Protein AF-A0ABD2RY91-F1 (afdb_monomer)

Mean predicted aligned error: 13.46 Å

Foldseek 3Di:
DDDDDDDDDDDDDDDDDDDPPPPVPVVVVVVVVVLVVLLVVCVVVLVVQLLVLFQAAAAPLGCQVNLVSLVVLCVVLVWDWDDDDSNRDIGTDQDDPDPPDDDDDAARHWAQAADPDDDDSHHPDGSTGNPVCSSNRSSVVSSVVSSRNVCSQLDKDWDWPDKDFDDDPPDHGPDIDIDTDIWGLAQVSRVVVVVVVVVVQCVVCVVVVHDDDDDPVCVPDNDQGRDDADPVLVVLLQVLCCVPPNNVQDDDDDDDRDGDNCSVVCVPDHDDDDDFDFDDVVVPCHDDPPDPPHDGDCVSVVVVVVSVVSSVVVVVVCVVCVPDD

InterPro domains:
  IPR002933 Peptidase M20 [PF01546] (103-313)
  IPR011650 Peptidase M20, dimerisation domain [PF07687] (120-205)
  IPR017439 Amidohydrolase [PIRSF005962] (35-317)
  IPR017439 Amidohydrolase [PTHR11014] (156-323)

Secondary structure (DSSP, 8-state):
----------------------HHHHHHHHHHHHHHHHHHHTHHHHHHHHHHHHHS--BTT--HHHHHHHHHHHHHTT-EEEEEETTTEEEEE-S--PSS---------BBS------STT--SSTT-B-TT-HHHHHHHHHHHHHHHHHTGGG--EEEEEEEE--SSTTS--S--EEEEEEE-SSHHHHHHHHHHHHHHHHHHHHHTT--------TTTSPPPPP----HHHHHHHHHHHHHHH-GGG--PPPP-----GGGGGGGTS----------BTTTTB-SPTTSTT----TTHHHHHHHHHHHHHHHHHHHHHS----

Solvent-accessible surface area (backbone atoms only — not comparable to full-atom values): 20059 Å² total; per-residue (Å²): 143,82,85,91,86,81,92,88,88,84,90,80,90,85,86,83,84,82,83,76,74,65,69,77,56,58,58,54,51,51,51,50,49,50,52,54,51,53,55,59,73,43,43,68,59,45,52,51,50,23,40,57,37,28,25,57,40,26,43,78,84,57,28,55,66,58,35,50,52,52,50,55,51,31,57,77,68,72,45,55,68,48,75,70,38,88,76,40,39,74,52,73,55,78,79,88,85,57,83,86,79,85,89,85,87,61,56,68,48,26,42,89,37,66,73,82,70,90,56,98,58,41,48,75,38,89,49,22,18,46,84,84,44,20,33,52,40,37,30,52,50,53,48,49,50,51,58,48,57,79,42,48,62,74,54,65,44,78,45,81,76,48,76,50,63,59,91,52,97,89,52,87,54,94,60,71,50,70,48,65,52,80,42,38,66,31,48,66,51,38,54,53,49,54,53,48,52,52,55,50,49,50,52,53,21,54,79,69,74,48,84,73,86,88,82,81,48,58,90,87,50,58,80,68,43,37,70,63,63,33,69,69,58,46,55,49,47,52,52,49,42,29,72,76,63,34,63,91,74,51,78,89,76,78,92,68,87,75,85,52,73,68,18,60,56,45,76,79,42,88,39,71,85,87,84,80,82,45,75,34,79,89,85,54,17,72,48,55,86,94,45,98,73,45,55,80,45,69,84,41,50,64,55,53,54,51,49,58,49,49,50,51,52,51,53,52,49,47,68,77,52,64,77,88,123

Sequence (325 aa):
MFTFSPILVLLLLFCFSLLYSVQGSYFDQEFVKQILSSASKDKDWLVSIRRKIHEYPELRFEEYNTSALIRSELDKLGVYYEYPFAKTGIVAQIGNGSPPVVALRADMDALPMQELVEWEHKSKINGKMHGCGHDAHTTMLLGAAKLLNERKDKLNVLSVTYVRGGSASNVIPSYVEFGGTLRSLTTEGLFQLQKRVKEVIEGQAAVHRCKAYIDMKEEDFPAYPACTNDENLHQHVERVGKLMLGSENVGEIGKVMAGEDFAFYQQVIPGLIFQIGIRNEKLGSTHAPHSPHFFLDEDALPIGAAMHTAIAEMYLNDYQHPTAV

Organism: NCBI:txid62892

Radius of gyration: 28.63 Å; Cα contacts (8 Å, |Δi|>4): 333; chains: 1; bounding box: 95×65×70 Å

Structure (mmCIF, N/CA/C/O backbone):
data_AF-A0ABD2RY91-F1
#
_entry.id   AF-A0ABD2RY91-F1
#
loop_
_atom_site.group_PDB
_atom_site.id
_atom_site.type_symbol
_atom_site.label_atom_id
_atom_site.label_alt_id
_atom_site.label_comp_id
_atom_site.label_asym_id
_atom_site.label_entity_id
_atom_site.label_seq_id
_atom_site.pdbx_PDB_ins_code
_atom_site.Cartn_x
_atom_site.Cartn_y
_atom_site.Cartn_z
_atom_site.occupancy
_atom_site.B_iso_or_equiv
_atom_site.auth_seq_id
_atom_site.auth_comp_id
_atom_site.auth_asym_id
_atom_site.auth_atom_id
_atom_site.pdbx_PDB_model_num
ATOM 1 N N . MET A 1 1 ? 68.968 -25.307 6.377 1.00 32.03 1 MET A N 1
ATOM 2 C CA . MET A 1 1 ? 70.124 -24.385 6.456 1.00 32.03 1 MET A CA 1
ATOM 3 C C . MET A 1 1 ? 69.822 -23.295 5.427 1.00 32.03 1 MET A C 1
ATOM 5 O O . MET A 1 1 ? 69.859 -23.620 4.256 1.00 32.03 1 MET A O 1
ATOM 9 N N . PHE A 1 2 ? 69.240 -22.127 5.711 1.00 27.47 2 PHE A N 1
ATOM 10 C CA . PHE A 1 2 ? 69.434 -21.089 6.738 1.00 27.47 2 PHE A CA 1
ATOM 11 C C . PHE A 1 2 ? 68.076 -20.372 7.004 1.00 27.47 2 PHE A C 1
ATOM 13 O O . PHE A 1 2 ? 67.334 -20.141 6.059 1.00 27.47 2 PHE A O 1
ATOM 20 N N . THR A 1 3 ? 67.572 -20.357 8.247 1.00 28.33 3 THR A N 1
ATOM 21 C CA . THR A 1 3 ? 67.457 -19.227 9.218 1.00 28.33 3 THR A CA 1
ATOM 22 C C . THR A 1 3 ? 66.431 -18.118 8.906 1.00 28.33 3 THR A C 1
ATOM 24 O O . THR A 1 3 ? 66.612 -17.332 7.984 1.00 28.33 3 THR A O 1
ATOM 27 N N . PHE A 1 4 ? 65.413 -18.011 9.773 1.00 29.45 4 PHE A N 1
ATOM 28 C CA . PHE A 1 4 ? 64.622 -16.800 10.062 1.00 29.45 4 PHE A CA 1
ATOM 29 C C . PHE A 1 4 ? 65.451 -15.785 10.874 1.00 29.45 4 PHE A C 1
ATOM 31 O O . PHE A 1 4 ? 66.258 -16.241 11.683 1.00 29.45 4 PHE A O 1
ATOM 38 N N . SER A 1 5 ? 65.211 -14.466 10.722 1.00 30.11 5 SER A N 1
ATOM 39 C CA . SER A 1 5 ? 64.819 -13.481 11.778 1.00 30.11 5 SER A CA 1
ATOM 40 C C . SER A 1 5 ? 64.922 -11.998 11.289 1.00 30.11 5 SER A C 1
ATOM 42 O O . SER A 1 5 ? 65.343 -11.807 10.151 1.00 30.11 5 SER A O 1
ATOM 44 N N . PRO A 1 6 ? 64.485 -10.952 12.044 1.00 48.16 6 PRO A N 1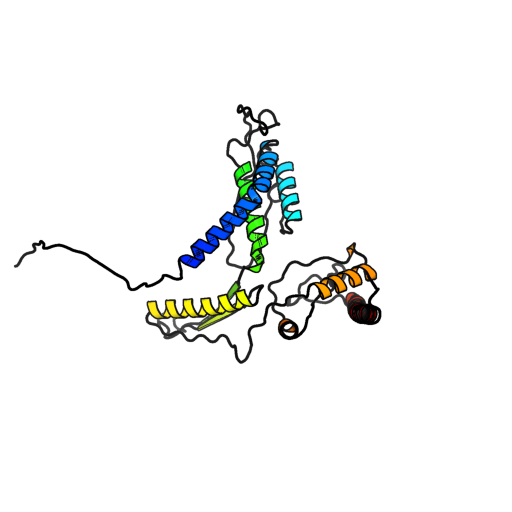
ATOM 45 C CA . PRO A 1 6 ? 63.486 -9.962 11.602 1.00 48.16 6 PRO A CA 1
ATOM 46 C C . PRO A 1 6 ? 63.972 -8.488 11.786 1.00 48.16 6 PRO A C 1
ATOM 48 O O . PRO A 1 6 ? 65.151 -8.281 12.049 1.00 48.16 6 PRO A O 1
ATOM 51 N N . ILE A 1 7 ? 63.050 -7.498 11.750 1.00 31.22 7 ILE A N 1
ATOM 52 C CA . ILE A 1 7 ? 63.170 -6.113 12.310 1.00 31.22 7 ILE A CA 1
ATOM 53 C C . ILE A 1 7 ? 64.022 -5.140 11.448 1.00 31.22 7 ILE A C 1
ATOM 55 O O . ILE A 1 7 ? 65.095 -5.504 10.999 1.00 31.22 7 ILE A O 1
ATOM 59 N N . LEU A 1 8 ? 63.735 -3.855 11.192 1.00 26.53 8 LEU A N 1
ATOM 60 C CA . LEU A 1 8 ? 62.650 -2.879 11.420 1.00 26.53 8 LEU A CA 1
ATOM 61 C C . LEU A 1 8 ? 63.284 -1.511 11.071 1.00 26.53 8 LEU A C 1
ATOM 63 O O . LEU A 1 8 ? 64.256 -1.169 11.727 1.00 26.53 8 LEU A O 1
ATOM 67 N N . VAL A 1 9 ? 62.742 -0.718 10.139 1.00 30.44 9 VAL A N 1
ATOM 68 C CA . VAL A 1 9 ? 62.731 0.773 10.161 1.00 30.44 9 VAL A CA 1
ATOM 69 C C . VAL A 1 9 ? 61.577 1.173 9.213 1.00 30.44 9 VAL A C 1
ATOM 71 O O . VAL A 1 9 ? 61.663 0.854 8.035 1.00 30.44 9 VAL A O 1
ATOM 74 N N . LEU A 1 10 ? 60.374 1.631 9.585 1.00 28.38 10 LEU A N 1
ATOM 75 C CA . LEU A 1 10 ? 59.854 2.599 10.566 1.00 28.38 10 LEU A CA 1
ATOM 76 C C . LEU A 1 10 ? 59.725 4.043 9.999 1.00 28.38 10 LEU A C 1
ATOM 78 O O . LEU A 1 10 ? 60.738 4.705 9.817 1.00 28.38 10 LEU A O 1
ATOM 82 N N . LEU A 1 11 ? 58.456 4.507 9.886 1.00 28.23 11 LEU A N 1
ATOM 83 C CA . LEU A 1 11 ? 57.930 5.903 9.996 1.00 28.23 11 LEU A CA 1
ATOM 84 C C . LEU A 1 11 ? 58.259 6.900 8.845 1.00 28.23 11 LEU A C 1
ATOM 86 O O . LEU A 1 11 ? 59.361 6.888 8.328 1.00 28.23 11 LEU A O 1
ATOM 90 N N . LEU A 1 12 ? 57.414 7.827 8.354 1.00 28.59 12 LEU A N 1
ATOM 91 C CA . LEU A 1 12 ? 56.142 8.480 8.744 1.00 28.59 12 LEU A CA 1
ATOM 92 C C . LEU A 1 12 ? 55.481 9.049 7.458 1.00 28.59 12 LEU A C 1
ATOM 94 O O . LEU A 1 12 ? 56.173 9.610 6.618 1.00 28.59 12 LEU A O 1
ATOM 98 N N . LEU A 1 13 ? 54.188 8.803 7.209 1.00 31.55 13 LEU A N 1
ATOM 99 C CA . LEU A 1 13 ? 53.080 9.778 7.325 1.00 31.55 13 LEU A CA 1
ATOM 100 C C . LEU A 1 13 ? 53.340 11.180 6.722 1.00 31.55 13 LEU A C 1
ATOM 102 O O . LEU A 1 13 ? 54.034 11.980 7.335 1.00 31.55 13 LEU A O 1
ATOM 106 N N . PHE A 1 14 ? 52.669 11.535 5.617 1.00 29.47 14 PHE A N 1
ATOM 107 C CA . PHE A 1 14 ? 51.418 12.320 5.640 1.00 29.47 14 PHE A CA 1
ATOM 108 C C . PHE A 1 14 ? 50.935 12.724 4.230 1.00 29.47 14 PHE A C 1
ATOM 110 O O . PHE A 1 14 ? 51.721 13.052 3.350 1.00 29.47 14 PHE A O 1
ATOM 117 N N . CYS A 1 15 ? 49.607 12.840 4.139 1.00 28.97 15 CYS A N 1
ATOM 118 C CA . CYS A 1 15 ? 48.862 13.867 3.402 1.00 28.97 15 CYS A CA 1
ATOM 119 C C . CYS A 1 15 ? 48.390 13.628 1.950 1.00 28.97 15 CYS A C 1
ATOM 121 O O . CYS A 1 15 ? 49.114 13.792 0.977 1.00 28.97 15 CYS A O 1
ATOM 123 N N . PHE A 1 16 ? 47.060 13.476 1.901 1.00 32.41 16 PHE A N 1
ATOM 124 C CA . PHE A 1 16 ? 46.095 14.097 0.986 1.00 32.41 16 PHE A CA 1
ATOM 125 C C . PHE A 1 16 ? 45.692 13.382 -0.314 1.00 32.41 16 PHE A C 1
ATOM 127 O O . PHE A 1 16 ? 46.267 13.538 -1.383 1.00 32.41 16 PHE A O 1
ATOM 134 N N . SER A 1 17 ? 44.532 12.725 -0.174 1.00 37.84 17 SER A N 1
ATOM 135 C CA . SER A 1 17 ? 43.363 12.832 -1.054 1.00 37.84 17 SER A CA 1
ATOM 136 C C . SER A 1 17 ? 43.500 12.348 -2.497 1.00 37.84 17 SER A C 1
ATOM 138 O O . SER A 1 17 ? 43.754 13.129 -3.406 1.00 37.84 17 SER A O 1
ATOM 140 N N . LEU A 1 18 ? 43.048 11.115 -2.730 1.00 34.28 18 LEU A N 1
ATOM 141 C CA . LEU A 1 18 ? 41.996 10.934 -3.724 1.00 34.28 18 LEU A CA 1
ATOM 142 C C . LEU A 1 18 ? 40.807 10.227 -3.081 1.00 34.28 18 LEU A C 1
ATOM 144 O O . LEU A 1 18 ? 40.849 9.057 -2.708 1.00 34.28 18 LEU A O 1
ATOM 148 N N . LEU A 1 19 ? 39.764 11.032 -2.917 1.00 38.06 19 LEU A N 1
ATOM 149 C CA . LEU A 1 19 ? 38.403 10.668 -2.586 1.00 38.06 19 LEU A CA 1
ATOM 150 C C . LEU A 1 19 ? 37.917 9.554 -3.520 1.00 38.06 19 LEU A C 1
ATOM 152 O O . LEU A 1 19 ? 37.440 9.828 -4.616 1.00 38.06 19 LEU A O 1
ATOM 156 N N . TYR A 1 20 ? 37.956 8.306 -3.067 1.00 33.94 20 TYR A N 1
ATOM 157 C CA . TYR A 1 20 ? 36.888 7.390 -3.441 1.00 33.94 20 TYR A CA 1
ATOM 158 C C . TYR A 1 20 ? 35.747 7.658 -2.471 1.00 33.94 20 TYR A C 1
ATOM 160 O O . TYR A 1 20 ? 35.684 7.105 -1.373 1.00 33.94 20 TYR A O 1
ATOM 168 N N . SER A 1 21 ? 34.870 8.590 -2.855 1.00 36.59 21 SER A N 1
ATOM 169 C CA . SER A 1 21 ? 33.562 8.694 -2.231 1.00 36.59 21 SER A CA 1
ATOM 170 C C . SER A 1 21 ? 32.872 7.350 -2.426 1.00 36.59 21 SER A C 1
ATOM 172 O O . SER A 1 21 ? 32.420 7.017 -3.522 1.00 36.59 21 SER A O 1
ATOM 174 N N . VAL A 1 22 ? 32.808 6.576 -1.350 1.00 42.41 22 VAL A N 1
ATOM 175 C CA . VAL A 1 22 ? 31.808 5.534 -1.159 1.00 42.41 22 VAL A CA 1
ATOM 176 C C . VAL A 1 22 ? 30.452 6.237 -1.250 1.00 42.41 22 VAL A C 1
ATOM 178 O O . VAL A 1 22 ? 29.922 6.726 -0.259 1.00 42.41 22 VAL A O 1
ATOM 181 N N . GLN A 1 23 ? 29.887 6.346 -2.453 1.00 43.75 23 GLN A N 1
ATOM 182 C CA . GLN A 1 23 ? 28.532 6.883 -2.637 1.00 43.75 23 GLN A CA 1
ATOM 183 C C . GLN A 1 23 ? 27.466 5.975 -1.987 1.00 43.75 23 GLN A C 1
ATOM 185 O O . GLN A 1 23 ? 26.329 6.398 -1.816 1.00 43.75 23 GLN A O 1
ATOM 190 N N . GLY A 1 24 ? 27.848 4.774 -1.532 1.00 41.25 24 GLY A N 1
ATOM 191 C CA . GLY A 1 24 ? 26.995 3.863 -0.767 1.00 41.25 24 GLY A CA 1
ATOM 192 C C . GLY A 1 24 ? 26.739 4.245 0.698 1.00 41.25 24 GLY A C 1
ATOM 193 O O . GLY A 1 24 ? 25.842 3.669 1.287 1.00 41.25 24 GLY A O 1
ATOM 194 N N . SER A 1 25 ? 27.463 5.198 1.309 1.00 50.41 25 SER A N 1
ATOM 195 C CA . SER A 1 25 ? 27.269 5.527 2.740 1.00 50.41 25 SER A CA 1
ATOM 1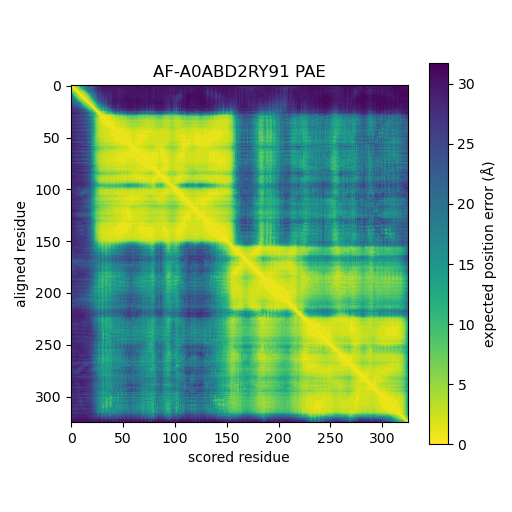96 C C . SER A 1 25 ? 26.430 6.781 2.994 1.00 50.41 25 SER A C 1
ATOM 198 O O . SER A 1 25 ? 25.866 6.945 4.074 1.00 50.41 25 SER A O 1
ATOM 200 N N . TYR A 1 26 ? 26.359 7.695 2.025 1.00 45.69 26 TYR A N 1
ATOM 201 C CA . TYR A 1 26 ? 25.634 8.960 2.187 1.00 45.69 26 TYR A CA 1
ATOM 202 C C . TYR A 1 26 ? 24.119 8.765 2.048 1.00 45.69 26 TYR A C 1
ATOM 204 O O . TYR A 1 26 ? 23.344 9.360 2.795 1.00 45.69 26 TYR A O 1
ATOM 212 N N . PHE A 1 27 ? 23.714 7.879 1.132 1.00 49.66 27 PHE A N 1
ATOM 213 C CA . PHE A 1 27 ? 22.316 7.519 0.912 1.00 49.66 27 PHE A CA 1
ATOM 214 C C . PHE A 1 27 ? 21.712 6.824 2.140 1.00 49.66 27 PHE A C 1
ATOM 216 O O . PHE A 1 27 ? 20.640 7.216 2.595 1.00 49.66 27 PHE A O 1
ATOM 223 N N . ASP A 1 28 ? 22.447 5.887 2.748 1.00 62.81 28 ASP A N 1
ATOM 224 C CA . ASP A 1 28 ? 22.007 5.185 3.959 1.00 62.81 28 ASP A CA 1
ATOM 225 C C . ASP A 1 28 ? 21.887 6.128 5.163 1.00 62.81 28 ASP A C 1
ATOM 227 O O . ASP A 1 28 ? 20.919 6.050 5.918 1.00 62.81 28 ASP A O 1
ATOM 231 N N . GLN A 1 29 ? 22.817 7.075 5.336 1.00 72.56 29 GLN A N 1
ATOM 232 C CA . GLN A 1 29 ? 22.724 8.037 6.438 1.00 72.56 29 GLN A CA 1
ATOM 233 C C . GLN A 1 29 ? 21.554 9.007 6.285 1.00 72.56 29 GLN A C 1
ATOM 235 O O . GLN A 1 29 ? 20.874 9.294 7.271 1.00 72.56 29 GLN A O 1
ATOM 240 N N . GLU A 1 30 ? 21.308 9.519 5.081 1.00 77.44 30 GLU A N 1
ATOM 241 C CA . GLU A 1 30 ? 20.185 10.424 4.840 1.00 77.44 30 GLU A CA 1
ATOM 242 C C . GLU A 1 30 ? 18.846 9.691 4.973 1.00 77.44 30 GLU A C 1
ATOM 244 O O . GLU A 1 30 ? 17.922 10.184 5.618 1.00 77.44 30 GLU A O 1
ATOM 249 N N . PHE A 1 31 ? 18.765 8.459 4.468 1.00 76.00 31 PHE A N 1
ATOM 250 C CA . PHE A 1 31 ? 17.605 7.592 4.646 1.00 76.00 31 PHE A CA 1
ATOM 251 C C . PHE A 1 31 ? 17.295 7.331 6.128 1.00 76.00 31 PHE A C 1
ATOM 253 O O . PHE A 1 31 ? 16.158 7.524 6.571 1.00 76.00 31 PHE A O 1
ATOM 260 N N . VAL A 1 32 ? 18.306 6.964 6.922 1.00 81.25 32 VAL A N 1
ATOM 261 C CA . VAL A 1 32 ? 18.159 6.748 8.370 1.00 81.25 32 VAL A CA 1
ATOM 262 C C . VAL A 1 32 ? 17.738 8.038 9.078 1.00 81.25 32 VAL A C 1
ATOM 264 O O . VAL A 1 32 ? 16.819 8.012 9.898 1.00 81.25 32 VAL A O 1
ATOM 267 N N . LYS A 1 33 ? 18.334 9.188 8.732 1.00 86.12 33 LYS A N 1
ATOM 268 C CA . LYS A 1 33 ? 17.925 10.497 9.273 1.00 86.12 33 LYS A CA 1
ATOM 269 C C . LYS A 1 33 ? 16.471 10.818 8.951 1.00 86.12 33 LYS A C 1
ATOM 271 O O . LYS A 1 33 ? 15.753 11.295 9.827 1.00 86.12 33 LYS A O 1
ATOM 276 N N . GLN A 1 34 ? 16.011 10.525 7.737 1.00 85.31 34 GLN A N 1
ATOM 277 C CA . GLN A 1 34 ? 14.614 10.723 7.359 1.00 85.31 34 GLN A CA 1
ATOM 278 C C . GLN A 1 34 ? 13.668 9.833 8.167 1.00 85.31 34 GLN A C 1
ATOM 280 O O . GLN A 1 34 ? 12.596 10.298 8.547 1.00 85.31 34 GLN A O 1
ATOM 285 N N . ILE A 1 35 ? 14.029 8.573 8.434 1.00 87.69 35 ILE A N 1
ATOM 286 C CA . ILE A 1 35 ? 13.222 7.685 9.289 1.00 87.69 35 ILE A CA 1
ATOM 287 C C . ILE A 1 35 ? 13.154 8.241 10.713 1.00 87.69 35 ILE A C 1
ATOM 289 O O . ILE A 1 35 ? 12.061 8.384 11.257 1.00 87.69 35 ILE A O 1
ATOM 293 N N . LEU A 1 36 ? 14.298 8.616 11.292 1.00 89.06 36 LEU A N 1
ATOM 294 C CA . LEU A 1 36 ? 14.365 9.187 12.640 1.00 89.06 36 LEU A CA 1
ATOM 295 C C . LEU A 1 36 ? 13.584 10.501 12.751 1.00 89.06 36 LEU A C 1
ATOM 297 O O . LEU A 1 36 ? 12.900 10.733 13.748 1.00 89.06 36 LEU A O 1
ATOM 301 N N . SER A 1 37 ? 13.652 11.348 11.722 1.00 91.31 37 SER A N 1
ATOM 302 C CA . SER A 1 37 ? 12.893 12.596 11.654 1.00 91.31 37 SER A CA 1
ATOM 303 C C . SER A 1 37 ? 11.388 12.333 11.603 1.00 91.31 37 SER A C 1
ATOM 305 O O . SER A 1 37 ? 10.656 12.926 12.393 1.00 91.31 37 SER A O 1
ATOM 307 N N . SER A 1 38 ? 10.919 11.415 10.747 1.00 89.31 38 SER A N 1
ATOM 308 C CA . SER A 1 38 ? 9.502 11.022 10.711 1.00 89.31 38 SER A CA 1
ATOM 309 C C . SER A 1 38 ? 9.037 10.450 12.052 1.00 89.31 38 SER A C 1
ATOM 311 O O . SER A 1 38 ? 8.040 10.914 12.592 1.00 89.31 38 SER A O 1
ATOM 313 N N . ALA A 1 39 ? 9.802 9.529 12.648 1.00 90.25 39 ALA A N 1
ATOM 314 C CA . ALA A 1 39 ? 9.474 8.952 13.952 1.00 90.25 39 ALA A CA 1
ATOM 315 C C . ALA A 1 39 ? 9.401 10.018 15.059 1.00 90.25 39 ALA A C 1
ATOM 317 O O . ALA A 1 39 ? 8.546 9.956 15.939 1.00 90.25 39 ALA A O 1
ATOM 318 N N . SER A 1 40 ? 10.273 11.029 14.998 1.00 93.31 40 SER A N 1
ATOM 319 C CA . SER A 1 40 ? 10.283 12.138 15.957 1.00 93.31 40 SER A CA 1
ATOM 320 C C . SER A 1 40 ? 9.051 13.037 15.833 1.00 93.31 40 SER A C 1
ATOM 322 O O . SER A 1 40 ? 8.577 13.538 16.849 1.00 93.31 40 SER A O 1
ATOM 324 N N . LYS A 1 41 ? 8.509 13.225 14.620 1.00 95.12 41 LYS A N 1
ATOM 325 C CA . LYS A 1 41 ? 7.254 13.970 14.402 1.00 95.12 41 LYS A CA 1
ATOM 326 C C . LYS A 1 41 ? 6.050 13.259 15.021 1.00 95.12 41 LYS A C 1
ATOM 328 O O . LYS A 1 41 ? 5.141 13.919 15.508 1.00 95.12 41 LYS A O 1
ATOM 333 N N . ASP A 1 42 ? 6.086 11.931 15.067 1.00 94.56 42 ASP A N 1
ATOM 334 C CA . ASP A 1 42 ? 5.025 11.097 15.637 1.00 94.56 42 ASP A CA 1
ATOM 335 C C . ASP A 1 42 ? 5.145 10.870 17.149 1.00 94.56 42 ASP A C 1
ATOM 337 O O . ASP A 1 42 ? 4.332 10.149 17.731 1.00 94.56 42 ASP A O 1
ATOM 341 N N . LYS A 1 43 ? 6.136 11.485 17.808 1.00 96.81 43 LYS A N 1
ATOM 342 C CA . LYS A 1 43 ? 6.441 11.261 19.227 1.00 96.81 43 LYS A CA 1
ATOM 343 C C . LYS A 1 43 ? 5.213 11.384 20.126 1.00 96.81 43 LYS A C 1
ATOM 345 O O . LYS A 1 43 ? 4.992 10.506 20.955 1.00 96.81 43 LYS A O 1
ATOM 350 N N . ASP A 1 44 ? 4.426 12.444 19.976 1.00 97.62 44 ASP A N 1
ATOM 351 C CA . ASP A 1 44 ? 3.287 12.693 20.864 1.00 97.62 44 ASP A CA 1
ATOM 352 C C . ASP A 1 44 ? 2.184 11.648 20.672 1.00 97.62 44 ASP A C 1
ATOM 354 O O . ASP A 1 44 ? 1.622 11.150 21.650 1.00 97.62 44 ASP A O 1
ATOM 358 N N . TRP A 1 45 ? 1.938 11.231 19.427 1.00 98.06 45 TRP A N 1
ATOM 359 C CA . TRP A 1 45 ? 1.010 10.144 19.126 1.00 98.06 45 TRP A CA 1
ATOM 360 C C . TRP A 1 45 ? 1.505 8.815 19.712 1.00 98.06 45 TRP A C 1
ATOM 362 O O . TRP A 1 45 ? 0.755 8.177 20.452 1.00 98.06 45 TRP A O 1
ATOM 372 N N . LEU A 1 46 ? 2.775 8.446 19.503 1.00 97.75 46 LEU A N 1
ATOM 373 C CA . LEU A 1 46 ? 3.378 7.235 20.081 1.00 97.75 46 LEU A CA 1
ATOM 374 C C . LEU A 1 46 ? 3.269 7.230 21.610 1.00 97.75 46 LEU A C 1
ATOM 376 O O . LEU A 1 46 ? 2.798 6.267 22.211 1.00 97.75 46 LEU A O 1
ATOM 380 N N . VAL A 1 47 ? 3.649 8.334 22.256 1.00 98.06 47 VAL A N 1
ATOM 381 C CA . VAL A 1 47 ? 3.555 8.482 23.713 1.00 98.06 47 VAL A CA 1
ATOM 382 C C . VAL A 1 47 ? 2.105 8.344 24.182 1.00 98.06 47 VAL A C 1
ATOM 384 O O . VAL A 1 47 ? 1.865 7.695 25.201 1.00 98.06 47 VAL A O 1
ATOM 387 N N . SER A 1 48 ? 1.140 8.894 23.440 1.00 98.31 48 SER A N 1
ATOM 388 C CA . SER A 1 48 ? -0.282 8.771 23.770 1.00 98.31 48 SER A CA 1
ATOM 389 C C . SER A 1 48 ? -0.783 7.324 23.698 1.00 98.31 48 SER A C 1
ATOM 391 O O . SER A 1 48 ? -1.491 6.888 24.605 1.00 98.31 48 SER A O 1
ATOM 393 N N . ILE A 1 49 ? -0.382 6.554 22.678 1.00 98.31 49 ILE A N 1
ATOM 394 C CA . ILE A 1 49 ? -0.745 5.137 22.545 1.00 98.31 49 ILE A CA 1
ATOM 395 C C . ILE A 1 49 ? -0.130 4.333 23.686 1.00 98.31 49 ILE A C 1
ATOM 397 O O . ILE A 1 49 ? -0.853 3.633 24.393 1.00 98.31 49 ILE A O 1
ATOM 401 N N . ARG A 1 50 ? 1.173 4.509 23.939 1.00 98.44 50 ARG A N 1
ATOM 402 C CA . ARG A 1 50 ? 1.866 3.807 25.025 1.00 98.44 50 ARG A CA 1
ATOM 403 C C . ARG A 1 50 ? 1.203 4.060 26.371 1.00 98.44 50 ARG A C 1
ATOM 405 O O . ARG A 1 50 ? 0.998 3.121 27.126 1.00 98.44 50 ARG A O 1
ATOM 412 N N . ARG A 1 51 ? 0.835 5.311 26.664 1.00 98.38 51 ARG A N 1
ATOM 413 C CA . ARG A 1 51 ? 0.141 5.678 27.909 1.00 98.38 51 ARG A CA 1
ATOM 414 C C . ARG A 1 51 ? -1.239 5.030 28.012 1.00 98.38 51 ARG A C 1
ATOM 416 O O . ARG A 1 51 ? -1.542 4.480 29.060 1.00 98.38 51 ARG A O 1
ATOM 423 N N . LYS A 1 52 ? -2.038 5.017 26.938 1.00 98.50 52 LYS A N 1
ATOM 424 C CA . LYS A 1 52 ? -3.348 4.335 26.930 1.00 98.50 52 LYS A CA 1
ATOM 425 C C . LYS A 1 52 ? -3.224 2.844 27.250 1.00 98.50 52 LYS A C 1
ATOM 427 O O . LYS A 1 52 ? -4.011 2.337 28.039 1.00 98.50 52 LYS A O 1
ATOM 432 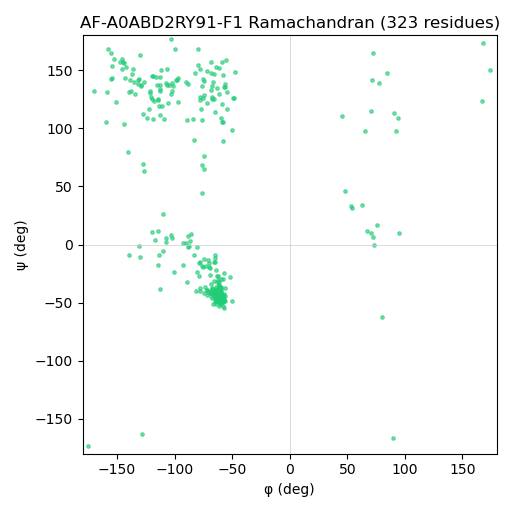N N . ILE A 1 53 ? -2.233 2.167 26.666 1.00 98.25 53 ILE A N 1
ATOM 433 C CA . ILE A 1 53 ? -1.974 0.744 26.934 1.00 98.25 53 ILE A CA 1
ATOM 434 C C . ILE A 1 53 ? -1.473 0.560 28.378 1.00 98.25 53 ILE A C 1
ATOM 436 O O . ILE A 1 53 ? -1.958 -0.303 29.102 1.00 98.25 53 ILE A O 1
ATOM 440 N N . HIS A 1 54 ? -0.555 1.418 28.835 1.00 98.25 54 HIS A N 1
ATOM 441 C CA . HIS A 1 54 ? 0.014 1.347 30.184 1.00 98.25 54 HIS A CA 1
ATOM 442 C C . HIS A 1 54 ? -1.018 1.547 31.300 1.00 98.25 54 HIS A C 1
ATOM 444 O O . HIS A 1 54 ? -0.952 0.870 32.322 1.00 98.25 54 HIS A O 1
ATOM 450 N N . GLU A 1 55 ? -1.968 2.465 31.110 1.00 98.38 55 GLU A N 1
ATOM 451 C CA . GLU A 1 55 ? -3.011 2.769 32.092 1.00 98.38 55 GLU A CA 1
ATOM 452 C C . GLU A 1 55 ? -4.027 1.628 32.257 1.00 98.38 55 GLU A C 1
ATOM 454 O O . GLU A 1 55 ? -4.619 1.496 33.329 1.00 98.38 55 GLU A O 1
ATOM 459 N N . TYR A 1 56 ? -4.228 0.796 31.229 1.00 98.44 56 TYR A N 1
ATOM 460 C CA . TYR A 1 56 ? -5.221 -0.286 31.219 1.00 98.44 56 TYR A CA 1
ATOM 461 C C . TYR A 1 56 ? -4.589 -1.640 30.851 1.00 98.44 56 TYR A C 1
ATOM 463 O O . TYR A 1 56 ? -4.956 -2.235 29.839 1.00 98.44 56 TYR A O 1
ATOM 471 N N . PRO A 1 57 ? -3.650 -2.150 31.672 1.00 98.00 57 PRO A N 1
ATOM 472 C CA . PRO A 1 57 ? -2.937 -3.384 31.378 1.00 98.00 57 PRO A CA 1
ATOM 473 C C . PRO A 1 57 ? -3.865 -4.606 31.422 1.00 98.00 57 PRO A C 1
ATOM 475 O O . PRO A 1 57 ? -4.640 -4.797 32.366 1.00 98.00 57 PRO A O 1
ATOM 478 N N . GLU A 1 58 ? -3.723 -5.489 30.436 1.00 98.25 58 GLU A N 1
ATOM 479 C CA . GLU A 1 58 ? -4.496 -6.727 30.299 1.00 98.25 58 GLU A CA 1
ATOM 480 C C . GLU A 1 58 ? -3.580 -7.951 30.353 1.00 98.25 58 GLU A C 1
ATOM 482 O O . GLU A 1 58 ? -2.443 -7.904 29.900 1.00 98.25 58 GLU A O 1
ATOM 487 N N . LEU A 1 59 ? -4.046 -9.053 30.943 1.00 95.69 59 LEU A N 1
ATOM 488 C CA . LEU A 1 59 ? -3.223 -10.256 31.080 1.00 95.69 59 LEU A CA 1
ATOM 489 C C . LEU A 1 59 ? -3.201 -11.054 29.778 1.00 95.69 59 LEU A C 1
ATOM 491 O O . LEU A 1 59 ? -4.016 -10.846 28.881 1.00 95.69 59 LEU A O 1
ATOM 495 N N . ARG A 1 60 ? -2.287 -12.021 29.723 1.00 93.38 60 ARG A N 1
ATOM 496 C CA . ARG A 1 60 ? -2.149 -12.948 28.604 1.00 93.38 60 ARG A CA 1
ATOM 497 C C . ARG A 1 60 ? -3.494 -13.558 28.187 1.00 93.38 60 ARG A C 1
ATOM 499 O O . ARG A 1 60 ? -4.145 -14.214 28.999 1.00 93.38 60 ARG A O 1
ATOM 506 N N . PHE A 1 61 ? -3.832 -13.436 26.902 1.00 90.75 61 PHE A N 1
ATOM 507 C CA . PHE A 1 61 ? -5.089 -13.879 26.274 1.00 90.75 61 PHE A CA 1
ATOM 508 C C . PHE A 1 61 ? -6.361 -13.122 26.704 1.00 90.75 61 PHE A C 1
ATOM 510 O O . PHE A 1 61 ? -7.469 -13.572 26.392 1.00 90.75 61 PHE A O 1
ATOM 517 N N . GLU A 1 62 ? -6.223 -11.996 27.403 1.00 95.94 62 GLU A N 1
ATOM 518 C CA . GLU A 1 62 ? -7.316 -11.111 27.823 1.00 95.94 62 GLU A CA 1
ATOM 519 C C . GLU A 1 62 ? -7.174 -9.691 27.250 1.00 95.94 62 GLU A C 1
ATOM 521 O O . GLU A 1 62 ? -7.896 -8.791 27.666 1.00 95.94 62 GLU A O 1
ATOM 526 N N . GLU A 1 63 ? -6.256 -9.475 26.304 1.00 97.25 63 GLU A N 1
ATOM 527 C CA . GLU A 1 63 ? -5.856 -8.174 25.746 1.00 97.25 63 GLU A CA 1
ATOM 528 C C . GLU A 1 63 ? -6.881 -7.593 24.754 1.00 97.25 63 GLU A C 1
ATOM 530 O O . GLU A 1 63 ? -6.538 -7.147 23.657 1.00 97.25 63 GLU A O 1
ATOM 535 N N . TYR A 1 64 ? -8.171 -7.648 25.092 1.00 97.94 64 TYR A N 1
ATOM 536 C CA . TYR A 1 64 ? -9.259 -7.243 24.205 1.00 97.94 64 TYR A CA 1
ATOM 537 C C . TYR A 1 64 ? -9.257 -5.738 23.933 1.00 97.94 64 TYR A C 1
ATOM 539 O O . TYR A 1 64 ? -9.457 -5.334 22.786 1.00 97.94 64 TYR A O 1
ATOM 547 N N . ASN A 1 65 ? -9.014 -4.910 24.952 1.00 98.06 65 ASN A N 1
ATOM 548 C CA . ASN A 1 65 ? -8.994 -3.455 24.805 1.00 98.06 65 ASN A CA 1
ATOM 549 C C . ASN A 1 65 ? -7.726 -2.991 24.092 1.00 98.06 65 ASN A C 1
ATOM 551 O O . ASN A 1 65 ? -7.797 -2.146 23.200 1.00 98.06 65 ASN A O 1
ATOM 555 N N . THR A 1 66 ? -6.580 -3.579 24.433 1.00 97.94 66 THR A N 1
ATOM 556 C CA . THR A 1 66 ? -5.302 -3.315 23.770 1.00 97.94 66 THR A CA 1
ATOM 557 C C . THR A 1 66 ? -5.400 -3.695 22.296 1.00 97.94 66 THR A C 1
ATOM 559 O O . THR A 1 66 ? -5.143 -2.865 21.429 1.00 97.94 66 THR A O 1
ATOM 562 N N . SER A 1 67 ? -5.895 -4.897 21.989 1.00 98.06 67 SER A N 1
ATOM 563 C CA . SER A 1 67 ? -6.153 -5.340 20.616 1.00 98.06 67 SER A CA 1
ATOM 564 C C . SER A 1 67 ? -7.123 -4.410 19.874 1.00 98.06 67 SER A C 1
ATOM 566 O O . SER A 1 67 ? -6.858 -4.003 18.743 1.00 98.06 67 SER A O 1
ATOM 568 N N . ALA A 1 68 ? -8.232 -4.006 20.501 1.00 98.50 68 ALA A N 1
ATOM 569 C CA . ALA A 1 68 ? -9.187 -3.074 19.900 1.00 98.50 68 ALA A CA 1
ATOM 570 C C . ALA A 1 68 ? -8.569 -1.696 19.602 1.00 98.50 68 ALA A C 1
ATOM 572 O O . ALA A 1 68 ? -8.824 -1.138 18.535 1.00 98.50 68 ALA A O 1
ATOM 573 N N . LEU A 1 69 ? -7.726 -1.173 20.500 1.00 98.56 69 LEU A N 1
ATOM 574 C CA . LEU A 1 69 ? -6.988 0.070 20.280 1.00 98.56 69 LEU A CA 1
ATOM 575 C C . LEU A 1 69 ? -6.065 -0.048 19.062 1.00 98.56 69 LEU A C 1
ATOM 577 O O . LEU A 1 69 ? -6.114 0.812 18.188 1.00 98.56 69 LEU A O 1
ATOM 581 N N . ILE A 1 70 ? -5.266 -1.117 18.971 1.00 98.31 70 ILE A N 1
ATOM 582 C CA . ILE A 1 70 ? -4.348 -1.323 17.840 1.00 98.31 70 ILE A CA 1
ATOM 583 C C . ILE A 1 70 ? -5.111 -1.444 16.521 1.00 98.31 70 ILE A C 1
ATOM 585 O O . ILE A 1 70 ? -4.733 -0.793 15.551 1.00 98.31 70 ILE A O 1
ATOM 589 N N . ARG A 1 71 ? -6.213 -2.200 16.484 1.00 98.38 71 ARG A N 1
ATOM 590 C CA . ARG A 1 71 ? -7.065 -2.303 15.288 1.00 98.38 71 ARG A CA 1
ATOM 591 C C . ARG A 1 71 ? -7.634 -0.952 14.866 1.00 98.38 71 ARG A C 1
ATOM 593 O O . ARG A 1 71 ? -7.494 -0.587 13.708 1.00 98.38 71 ARG A O 1
ATOM 600 N N . SER A 1 72 ? -8.162 -0.172 15.811 1.00 98.31 72 SER A N 1
ATOM 601 C CA . SER A 1 72 ? -8.683 1.169 15.519 1.00 98.31 72 SER A CA 1
ATOM 602 C C . SER A 1 72 ? -7.614 2.105 14.947 1.00 98.31 72 SER A C 1
ATOM 604 O O . SER A 1 72 ? -7.910 2.907 14.064 1.00 98.31 72 SER A O 1
ATOM 606 N N . GLU A 1 73 ? -6.371 2.024 15.425 1.00 98.31 73 GLU A N 1
ATOM 607 C CA . GLU A 1 73 ? -5.277 2.810 14.853 1.00 98.31 73 GLU A CA 1
ATOM 608 C C . GLU A 1 73 ? -4.863 2.289 13.467 1.00 98.31 73 GLU A C 1
ATOM 610 O O . GLU A 1 73 ? -4.633 3.096 12.573 1.00 98.31 73 GLU A O 1
ATOM 615 N N . LEU A 1 74 ? -4.828 0.970 13.243 1.00 97.69 74 LEU A N 1
ATOM 616 C CA . LEU A 1 74 ? -4.563 0.394 11.917 1.00 97.69 74 LEU A CA 1
ATOM 617 C C . LEU A 1 74 ? -5.644 0.774 10.892 1.00 97.69 74 LEU A C 1
ATOM 619 O O . LEU A 1 74 ? -5.294 1.115 9.762 1.00 97.69 74 LEU A O 1
ATOM 623 N N . ASP A 1 75 ? -6.919 0.802 11.296 1.00 96.88 75 ASP A N 1
ATOM 624 C CA . ASP A 1 75 ? -8.037 1.262 10.462 1.00 96.88 75 ASP A CA 1
ATOM 625 C C . ASP A 1 75 ? -7.826 2.723 10.029 1.00 96.88 75 ASP A C 1
ATOM 627 O O . ASP A 1 75 ? -7.906 3.042 8.845 1.00 96.88 75 ASP A O 1
ATOM 631 N N . LYS A 1 76 ? -7.467 3.614 10.970 1.00 95.94 76 LYS A N 1
ATOM 632 C CA . LYS A 1 76 ? -7.158 5.030 10.673 1.00 95.94 76 LYS A CA 1
ATOM 633 C C . LYS A 1 76 ? -5.962 5.193 9.738 1.00 95.94 76 LYS A C 1
ATOM 635 O O . LYS A 1 76 ? -5.891 6.172 9.003 1.00 95.94 76 LYS A O 1
ATOM 640 N N . LEU A 1 77 ? -5.008 4.265 9.793 1.00 93.81 77 LEU A N 1
ATOM 641 C CA . LEU A 1 77 ? -3.835 4.248 8.922 1.00 93.81 77 LEU A CA 1
ATOM 642 C C . LEU A 1 77 ? -4.124 3.608 7.554 1.00 93.81 77 LEU A C 1
ATOM 644 O O . LEU A 1 77 ? -3.261 3.657 6.676 1.00 93.81 77 LEU A O 1
ATOM 648 N N . GLY A 1 78 ? -5.289 2.986 7.355 1.00 92.81 78 GLY A N 1
ATOM 649 C CA . GLY A 1 78 ? -5.593 2.223 6.145 1.00 92.81 78 GLY A CA 1
ATOM 650 C C . GLY A 1 78 ? -4.671 1.013 5.960 1.00 92.81 78 GLY A C 1
ATOM 651 O O . GLY A 1 78 ? -4.286 0.692 4.834 1.00 92.81 78 GLY A O 1
ATOM 652 N N . VAL A 1 79 ? -4.249 0.378 7.060 1.00 92.38 79 VAL A N 1
ATOM 653 C CA . VAL A 1 79 ? -3.410 -0.828 7.043 1.00 92.38 79 VAL A CA 1
ATOM 654 C C . VAL A 1 79 ? -4.297 -2.055 7.202 1.00 92.38 79 VAL A C 1
ATOM 656 O O . VAL A 1 79 ? -5.000 -2.190 8.199 1.00 92.38 79 VAL A O 1
ATOM 659 N N . TYR A 1 80 ? -4.231 -2.971 6.237 1.00 91.44 80 TYR A N 1
ATOM 660 C CA . TYR A 1 80 ? -4.941 -4.246 6.309 1.00 91.44 80 TYR A CA 1
ATOM 661 C C . TYR A 1 80 ? -4.380 -5.135 7.430 1.00 91.44 80 TYR A C 1
ATOM 663 O O . TYR A 1 80 ? -3.161 -5.230 7.616 1.00 91.44 80 TYR A O 1
ATOM 671 N N . TYR A 1 81 ? -5.267 -5.827 8.145 1.00 95.38 81 TYR A N 1
ATOM 672 C CA . TYR A 1 81 ? -4.901 -6.803 9.165 1.00 95.38 81 TYR A CA 1
ATOM 673 C C . TYR A 1 81 ? -5.906 -7.952 9.267 1.00 95.38 81 TYR A C 1
ATOM 675 O O . TYR A 1 81 ? -7.087 -7.811 8.955 1.00 95.38 81 TYR A O 1
ATOM 683 N N . GLU A 1 82 ? -5.432 -9.079 9.789 1.00 94.88 82 GLU A N 1
ATOM 684 C CA . GLU A 1 82 ? -6.244 -10.226 10.181 1.00 94.88 82 GLU A CA 1
ATOM 685 C C . GLU A 1 82 ? -6.445 -10.259 11.703 1.00 94.88 82 GLU A C 1
ATOM 687 O O . GLU A 1 82 ? -5.512 -10.045 12.486 1.00 94.88 82 GLU A O 1
ATOM 692 N N . TYR A 1 83 ? -7.680 -10.542 12.119 1.00 94.88 83 TYR A N 1
ATOM 693 C CA . TYR A 1 83 ? -8.103 -10.716 13.509 1.00 94.88 83 TYR A CA 1
ATOM 694 C C . TYR A 1 83 ? -9.370 -11.598 13.555 1.00 94.88 83 TYR A C 1
ATOM 696 O O . TYR A 1 83 ? -10.246 -11.417 12.707 1.00 94.88 83 TYR A O 1
ATOM 704 N N . PRO A 1 84 ? -9.535 -12.493 14.551 1.00 92.62 84 PRO A N 1
ATOM 705 C CA . PRO A 1 84 ? -8.626 -12.747 15.669 1.00 92.62 84 PRO A CA 1
ATOM 706 C C . PRO A 1 84 ? -7.546 -13.791 15.360 1.00 92.62 84 PRO A C 1
ATOM 708 O O . PRO A 1 84 ? -7.836 -14.865 14.841 1.00 92.62 84 PRO A O 1
ATOM 711 N N . PHE A 1 85 ? -6.312 -13.534 15.803 1.00 87.00 85 PHE A N 1
ATOM 712 C CA . PHE A 1 85 ? -5.243 -14.536 15.865 1.00 87.00 85 PHE A CA 1
ATOM 713 C C . PHE A 1 85 ? -5.000 -14.959 17.313 1.00 87.00 85 PHE A C 1
ATOM 715 O O . PHE A 1 85 ? -4.703 -14.131 18.163 1.00 87.00 85 PHE A O 1
ATOM 722 N N . ALA A 1 86 ? -5.128 -16.253 17.623 1.00 87.31 86 ALA A N 1
ATOM 723 C CA . ALA A 1 86 ? -4.964 -16.761 18.992 1.00 87.31 86 ALA A CA 1
ATOM 724 C C . ALA A 1 86 ? -5.760 -15.949 20.051 1.00 87.31 86 ALA A C 1
ATOM 726 O O . ALA A 1 86 ? -5.242 -15.631 21.120 1.00 87.31 86 ALA A O 1
ATOM 727 N N . LYS A 1 87 ? -7.037 -15.654 19.747 1.00 93.44 87 LYS A N 1
ATOM 728 C CA . LYS A 1 87 ? -8.009 -14.832 20.508 1.00 93.44 87 LYS A CA 1
ATOM 729 C C . LYS A 1 87 ? -7.853 -13.318 20.349 1.00 93.44 87 LYS A C 1
ATOM 731 O O . LYS A 1 87 ? -8.782 -12.676 19.874 1.00 93.44 87 LYS A O 1
ATOM 736 N N . THR A 1 88 ? -6.722 -12.751 20.750 1.00 95.62 88 THR A N 1
ATOM 737 C CA . THR A 1 88 ? -6.536 -11.287 20.842 1.00 95.62 88 THR A CA 1
ATOM 738 C C . THR A 1 88 ? -5.500 -10.749 19.859 1.00 95.62 88 THR A C 1
ATOM 740 O O . THR A 1 88 ? -5.499 -9.555 19.570 1.00 95.62 88 THR A O 1
ATOM 743 N N . GLY A 1 89 ? -4.648 -11.616 19.312 1.00 94.00 89 GLY A N 1
ATOM 744 C CA . GLY A 1 89 ? -3.577 -11.274 18.383 1.00 94.00 89 GLY A CA 1
ATOM 745 C C . GLY A 1 89 ? -4.067 -10.697 17.059 1.00 94.00 89 GLY A C 1
ATOM 746 O O . GLY A 1 89 ? -5.170 -10.987 16.589 1.00 94.00 89 GLY A O 1
ATOM 747 N N . ILE A 1 90 ? -3.199 -9.882 16.465 1.00 97.12 90 ILE A N 1
ATOM 748 C CA . ILE A 1 90 ? -3.414 -9.162 15.212 1.00 97.12 90 ILE A CA 1
ATOM 749 C C . ILE A 1 90 ? -2.217 -9.447 14.308 1.00 97.12 90 ILE A C 1
ATOM 751 O O . ILE A 1 90 ? -1.073 -9.395 14.767 1.00 97.12 90 ILE A O 1
ATOM 755 N N . VAL A 1 91 ? -2.471 -9.712 13.028 1.00 95.50 91 VAL A N 1
ATOM 756 C CA . VAL A 1 91 ? -1.427 -9.800 11.999 1.00 95.50 91 VAL A CA 1
ATOM 757 C C . VAL A 1 91 ? -1.698 -8.720 10.961 1.00 95.50 91 VAL A C 1
ATOM 759 O O . VAL A 1 91 ? -2.659 -8.819 10.210 1.00 95.50 91 VAL A O 1
ATOM 762 N N . ALA A 1 92 ? -0.875 -7.672 10.943 1.00 93.19 92 ALA A N 1
ATOM 763 C CA . ALA A 1 92 ? -0.983 -6.575 9.984 1.00 93.19 92 ALA A CA 1
ATOM 764 C C . ALA A 1 92 ? -0.023 -6.775 8.805 1.00 93.19 92 ALA A C 1
ATOM 766 O O . ALA A 1 92 ? 1.108 -7.229 8.993 1.00 93.19 92 ALA A O 1
ATOM 767 N N . GLN A 1 93 ? -0.456 -6.396 7.603 1.00 90.25 93 GLN A N 1
ATOM 768 C CA . GLN A 1 93 ? 0.341 -6.496 6.383 1.00 90.25 93 GLN A CA 1
ATOM 769 C C . GLN A 1 93 ? 0.512 -5.123 5.730 1.00 90.25 93 GLN A C 1
ATOM 771 O O . GLN A 1 93 ? -0.450 -4.395 5.502 1.00 90.25 93 GLN A O 1
ATOM 776 N N . ILE A 1 94 ? 1.756 -4.798 5.373 1.00 86.69 94 ILE A N 1
ATOM 777 C CA . ILE A 1 94 ? 2.105 -3.617 4.579 1.00 86.69 94 ILE A CA 1
ATOM 778 C C . ILE A 1 94 ? 2.807 -4.100 3.311 1.00 86.69 94 ILE A C 1
ATOM 780 O O . ILE A 1 94 ? 3.769 -4.862 3.379 1.00 86.69 94 ILE A O 1
ATOM 784 N N . GLY A 1 95 ? 2.314 -3.658 2.154 1.00 76.75 95 GLY A N 1
ATOM 785 C CA . GLY A 1 95 ? 2.747 -4.155 0.848 1.00 76.75 95 GLY A CA 1
ATOM 786 C C . GLY A 1 95 ? 1.934 -5.364 0.368 1.00 76.75 95 GLY A C 1
ATOM 787 O O . GLY A 1 95 ? 0.869 -5.681 0.895 1.00 76.75 95 GLY A O 1
ATOM 788 N N . ASN A 1 96 ? 2.432 -6.041 -0.665 1.00 70.00 96 ASN A N 1
ATOM 789 C CA . ASN A 1 96 ? 1.681 -7.059 -1.413 1.00 70.00 96 ASN A CA 1
ATOM 790 C C . ASN A 1 96 ? 1.872 -8.507 -0.912 1.00 70.00 96 ASN A C 1
ATOM 792 O O . ASN A 1 96 ? 1.338 -9.427 -1.524 1.00 70.00 96 ASN A O 1
ATOM 796 N N . GLY A 1 97 ? 2.657 -8.725 0.150 1.00 65.75 97 GLY A N 1
ATOM 797 C CA . GLY A 1 97 ? 2.902 -10.057 0.722 1.00 65.75 97 GLY A CA 1
ATOM 798 C C . GLY A 1 97 ? 3.800 -10.973 -0.122 1.00 65.75 97 GLY A C 1
ATOM 799 O O . GLY A 1 97 ? 3.973 -12.140 0.223 1.00 65.75 97 GLY A O 1
ATOM 800 N N . SER A 1 98 ? 4.388 -10.472 -1.213 1.00 58.78 98 SER A N 1
ATOM 801 C CA . SER A 1 98 ? 5.330 -11.236 -2.041 1.00 58.78 98 SER A CA 1
ATOM 802 C C . SER A 1 98 ? 6.749 -11.209 -1.452 1.00 58.78 98 SER A C 1
ATOM 804 O O . SER A 1 98 ? 7.137 -10.198 -0.864 1.00 58.78 98 SER A O 1
ATOM 806 N N . PRO A 1 99 ? 7.559 -12.276 -1.617 1.00 54.97 99 PRO A N 1
ATOM 807 C CA . PRO A 1 99 ? 8.952 -12.275 -1.182 1.00 54.97 99 PRO A CA 1
ATOM 808 C C . PRO A 1 99 ? 9.789 -11.152 -1.827 1.00 54.97 99 PRO A C 1
ATOM 810 O O . PRO A 1 99 ? 9.598 -10.859 -3.010 1.00 54.97 99 PRO A O 1
ATOM 813 N N . PRO A 1 100 ? 10.769 -10.581 -1.098 1.00 69.62 100 PRO A N 1
ATOM 814 C CA . PRO A 1 100 ? 11.137 -10.900 0.284 1.00 69.62 100 PRO A CA 1
ATOM 815 C C . PRO A 1 100 ? 10.127 -10.363 1.314 1.00 69.62 100 PRO A C 1
ATOM 817 O O . PRO A 1 100 ? 9.650 -9.239 1.200 1.00 69.62 100 PRO A O 1
ATOM 820 N N . VAL A 1 101 ? 9.850 -11.159 2.354 1.00 76.56 101 VAL A N 1
ATOM 821 C CA . VAL A 1 101 ? 8.959 -10.784 3.466 1.00 76.56 101 VAL A CA 1
ATOM 822 C C . VAL A 1 101 ? 9.774 -10.646 4.750 1.00 76.56 101 VAL A C 1
ATOM 824 O O . VAL A 1 101 ? 10.555 -11.533 5.093 1.00 76.56 101 VAL A O 1
ATOM 827 N N . VAL A 1 102 ? 9.568 -9.544 5.472 1.00 81.88 102 VAL A N 1
ATOM 828 C CA . VAL A 1 102 ? 10.139 -9.304 6.804 1.00 81.88 102 VAL A CA 1
ATOM 829 C C . VAL A 1 102 ? 8.999 -9.259 7.816 1.00 81.88 102 VAL A C 1
ATOM 831 O O . VAL A 1 102 ? 8.065 -8.479 7.655 1.00 81.88 102 VAL A O 1
ATOM 834 N N . ALA A 1 103 ? 9.084 -10.081 8.863 1.00 85.44 103 ALA A N 1
ATOM 835 C CA . ALA A 1 103 ? 8.124 -10.086 9.962 1.00 85.44 103 ALA A CA 1
ATOM 836 C C . ALA A 1 103 ? 8.714 -9.381 11.190 1.00 85.44 103 ALA A C 1
ATOM 838 O O . ALA A 1 103 ? 9.822 -9.697 11.625 1.00 85.44 103 ALA A O 1
ATOM 839 N N . LEU A 1 104 ? 7.956 -8.444 11.759 1.00 87.25 104 LEU A N 1
ATOM 840 C CA . LEU A 1 104 ? 8.269 -7.764 13.014 1.00 87.25 104 LEU A CA 1
ATOM 841 C C . LEU A 1 104 ? 7.198 -8.136 14.044 1.00 87.25 104 LEU A C 1
ATOM 843 O O . LEU A 1 104 ? 6.014 -8.175 13.715 1.00 87.25 104 LEU A O 1
ATOM 847 N N . ARG A 1 105 ? 7.603 -8.426 15.283 1.00 95.19 105 ARG A N 1
ATOM 848 C CA . ARG A 1 105 ? 6.704 -8.928 16.332 1.00 95.19 105 ARG A CA 1
ATOM 849 C C . ARG A 1 105 ? 6.890 -8.154 17.629 1.00 95.19 105 ARG A C 1
ATOM 851 O O . ARG A 1 105 ? 8.019 -7.939 18.057 1.00 95.19 105 ARG A O 1
ATOM 858 N N . ALA A 1 106 ? 5.774 -7.836 18.279 1.00 90.50 106 ALA A N 1
ATOM 859 C CA . ALA A 1 106 ? 5.703 -7.295 19.630 1.00 90.50 106 ALA A CA 1
ATOM 860 C C . ALA A 1 106 ? 4.665 -8.081 20.439 1.00 90.50 106 ALA A C 1
ATOM 862 O O . ALA A 1 106 ? 3.641 -8.510 19.907 1.00 90.50 106 ALA A O 1
ATOM 863 N N . ASP A 1 107 ? 4.965 -8.312 21.709 1.00 88.81 107 ASP A N 1
ATOM 864 C CA . ASP A 1 107 ? 4.001 -8.729 22.724 1.00 88.81 107 ASP A CA 1
ATOM 865 C C . ASP A 1 107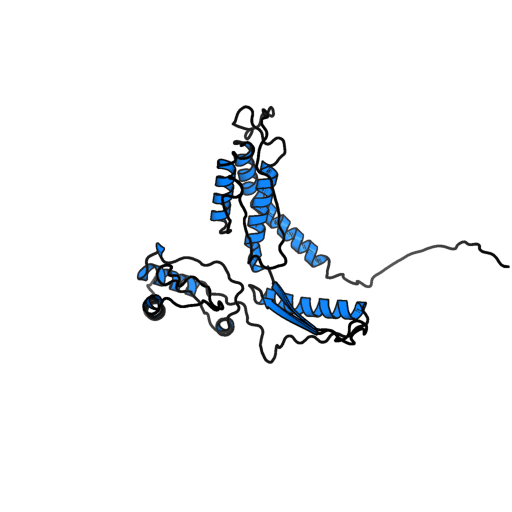 ? 3.197 -7.532 23.228 1.00 88.81 107 ASP A C 1
ATOM 867 O O . ASP A 1 107 ? 3.672 -6.397 23.196 1.00 88.81 107 ASP A O 1
ATOM 871 N N . MET A 1 108 ? 1.991 -7.814 23.724 1.00 93.56 108 MET A N 1
ATOM 872 C CA . MET A 1 108 ? 1.056 -6.810 24.238 1.00 93.56 108 MET A CA 1
ATOM 873 C C . MET A 1 108 ? 0.473 -7.157 25.613 1.00 93.56 108 MET A C 1
ATOM 875 O O . MET A 1 108 ? -0.301 -6.369 26.141 1.00 93.56 108 MET A O 1
ATOM 879 N N . ASP A 1 109 ? 0.816 -8.304 26.205 1.00 93.38 109 ASP A N 1
ATOM 880 C CA . ASP A 1 109 ? 0.304 -8.714 27.514 1.00 93.38 109 ASP A CA 1
ATOM 881 C C . ASP A 1 109 ? 1.010 -7.997 28.672 1.00 93.38 109 ASP A C 1
ATOM 883 O O . ASP A 1 109 ? 2.177 -7.614 28.602 1.00 93.38 109 ASP A O 1
ATOM 887 N N . ALA A 1 110 ? 0.293 -7.821 29.771 1.00 95.75 110 ALA A N 1
ATOM 888 C CA . ALA A 1 110 ? 0.798 -7.315 31.035 1.00 95.75 110 ALA A CA 1
ATOM 889 C C . ALA A 1 110 ? 0.998 -8.447 32.055 1.00 95.75 110 ALA A C 1
ATOM 891 O O . ALA A 1 110 ? 0.668 -9.611 31.821 1.00 95.75 110 ALA A O 1
ATOM 892 N N . LEU A 1 111 ? 1.528 -8.095 33.227 1.00 88.44 111 LEU A N 1
ATOM 893 C CA . LEU A 1 111 ? 1.788 -9.028 34.321 1.00 88.44 111 LEU A CA 1
ATOM 894 C C . LEU A 1 111 ? 0.784 -8.837 35.469 1.00 88.44 111 LEU A C 1
ATOM 896 O O . LEU A 1 111 ? 0.342 -7.707 35.701 1.00 88.44 111 LEU A O 1
ATOM 900 N N . PRO A 1 112 ? 0.466 -9.900 36.238 1.00 95.56 112 PRO A N 1
ATOM 901 C CA . PRO A 1 112 ? -0.325 -9.807 37.464 1.00 95.56 112 PRO A CA 1
ATOM 902 C C . PRO A 1 112 ? 0.535 -9.241 38.610 1.00 95.56 112 PRO A C 1
ATOM 904 O O . PRO A 1 112 ? 0.923 -9.948 39.540 1.00 95.56 112 PRO A O 1
ATOM 907 N N . MET A 1 113 ? 0.905 -7.967 38.494 1.00 93.62 113 MET A N 1
ATOM 908 C CA . MET A 1 113 ? 1.789 -7.246 39.405 1.00 93.62 113 MET A CA 1
ATOM 909 C C . MET A 1 113 ? 1.222 -5.860 39.709 1.00 93.62 113 MET A C 1
ATOM 911 O O . MET A 1 113 ? 0.729 -5.178 38.816 1.00 93.62 113 MET A O 1
ATOM 915 N N . GLN A 1 114 ? 1.317 -5.425 40.966 1.00 97.38 114 GLN A N 1
ATOM 916 C CA . GLN A 1 114 ? 0.928 -4.072 41.358 1.00 97.38 114 GLN A CA 1
ATOM 917 C C . GLN A 1 114 ? 2.015 -3.064 40.971 1.00 97.38 114 GLN A C 1
ATOM 919 O O . GLN A 1 114 ? 3.164 -3.197 41.389 1.00 97.38 114 GLN A O 1
ATOM 924 N N . GLU A 1 115 ? 1.633 -2.019 40.241 1.00 95.88 115 GLU A N 1
ATOM 925 C CA . GLU A 1 115 ? 2.501 -0.867 40.015 1.00 95.88 115 GLU A CA 1
ATOM 926 C C . GLU A 1 115 ? 2.587 -0.001 41.278 1.00 95.88 115 GLU A C 1
ATOM 928 O O . GLU A 1 115 ? 1.560 0.360 41.858 1.00 95.88 115 GLU A O 1
ATOM 933 N N . LEU A 1 116 ? 3.812 0.314 41.706 1.00 95.19 116 LEU A N 1
ATOM 934 C CA . LEU A 1 116 ? 4.096 1.127 42.899 1.00 95.19 116 LEU A CA 1
ATOM 935 C C . LEU A 1 116 ? 4.675 2.508 42.564 1.00 95.19 116 LEU A C 1
ATOM 937 O O . LEU A 1 116 ? 4.904 3.316 43.462 1.00 95.19 116 LEU A O 1
ATOM 941 N N . VAL A 1 117 ? 4.960 2.771 41.286 1.00 91.94 117 VAL A N 1
ATOM 942 C CA . VAL A 1 117 ? 5.463 4.071 40.844 1.00 91.94 117 VAL A CA 1
ATOM 943 C C . VAL A 1 117 ? 4.290 5.043 40.786 1.00 91.94 117 VAL A C 1
ATOM 945 O O . VAL A 1 117 ? 3.299 4.800 40.101 1.00 91.94 117 VAL A O 1
ATOM 948 N N . GLU A 1 118 ? 4.406 6.162 41.493 1.00 94.62 118 GLU A N 1
ATOM 949 C CA . GLU A 1 118 ? 3.394 7.216 41.479 1.00 94.62 118 GLU A CA 1
ATOM 950 C C . GLU A 1 118 ? 3.686 8.216 40.359 1.00 94.62 118 GLU A C 1
ATOM 952 O O . GLU A 1 118 ? 4.628 9.006 40.432 1.00 94.62 118 GLU A O 1
ATOM 957 N N . TRP A 1 119 ? 2.876 8.162 39.303 1.00 96.19 119 TRP A N 1
ATOM 958 C CA . TRP A 1 119 ? 2.918 9.080 38.168 1.00 96.19 119 TRP A CA 1
ATOM 959 C C . TRP A 1 119 ? 1.550 9.145 37.476 1.00 96.19 119 TRP A C 1
ATOM 961 O O . TRP A 1 119 ? 0.683 8.304 37.710 1.00 96.19 119 TRP A O 1
ATOM 971 N N . GLU A 1 120 ? 1.354 10.156 36.627 1.00 96.75 120 GLU A N 1
ATOM 972 C CA . GLU A 1 120 ? 0.055 10.487 36.017 1.00 96.75 120 GLU A CA 1
ATOM 973 C C . GLU A 1 120 ? -0.592 9.327 35.240 1.00 96.75 120 GLU A C 1
ATOM 975 O O . GLU A 1 120 ? -1.804 9.149 35.316 1.00 96.75 120 GLU A O 1
ATOM 980 N N . HIS A 1 121 ? 0.210 8.520 34.536 1.00 97.25 121 HIS A N 1
ATOM 981 C CA . HIS A 1 121 ? -0.273 7.436 33.669 1.00 97.25 121 HIS A CA 1
ATOM 982 C C . HIS A 1 121 ? 0.026 6.037 34.221 1.00 97.25 121 HIS A C 1
ATOM 984 O O . HIS A 1 121 ? 0.168 5.087 33.447 1.00 97.25 121 HIS A O 1
ATOM 990 N N . LYS A 1 122 ? 0.152 5.903 35.548 1.00 96.94 122 LYS A N 1
ATOM 991 C CA . LYS A 1 122 ? 0.262 4.588 36.190 1.00 96.94 122 LYS A CA 1
ATOM 992 C C . LYS A 1 122 ? -0.960 3.722 35.878 1.00 96.94 122 LYS A C 1
ATOM 994 O O . LYS A 1 122 ? -2.045 4.239 35.598 1.00 96.94 122 LYS A O 1
ATOM 999 N N . SER A 1 123 ? -0.800 2.408 35.983 1.00 98.12 123 SER A N 1
ATOM 1000 C CA . SER A 1 123 ? -1.880 1.437 35.861 1.00 98.12 123 SER A CA 1
ATOM 1001 C C . SER A 1 123 ? -3.073 1.830 36.731 1.00 98.12 123 SER A C 1
ATOM 1003 O O . SER A 1 123 ? -2.967 2.028 37.945 1.00 98.12 123 SER A O 1
ATOM 1005 N N . LYS A 1 124 ? -4.238 1.913 36.090 1.00 98.19 124 LYS A N 1
ATOM 1006 C CA . LYS A 1 124 ? -5.538 2.141 36.728 1.00 98.19 124 LYS A CA 1
ATOM 1007 C C . LYS A 1 124 ? -6.197 0.825 37.145 1.00 98.19 124 LYS A C 1
ATOM 1009 O O . LYS A 1 124 ? -7.279 0.843 37.730 1.00 98.19 124 LYS A O 1
ATOM 1014 N N . ILE A 1 125 ? -5.561 -0.314 36.854 1.00 98.06 125 ILE A N 1
ATOM 1015 C CA . ILE A 1 125 ? -6.060 -1.651 37.165 1.00 98.06 125 ILE A CA 1
ATOM 1016 C C . ILE A 1 125 ? -5.207 -2.259 38.279 1.00 98.06 125 ILE A C 1
ATOM 1018 O O . ILE A 1 125 ? -4.063 -2.660 38.070 1.00 98.06 125 ILE A O 1
ATOM 1022 N N . ASN A 1 126 ? -5.783 -2.351 39.479 1.00 97.56 126 ASN A N 1
ATOM 1023 C CA . ASN A 1 126 ? -5.095 -2.909 40.644 1.00 97.56 126 ASN A CA 1
ATOM 1024 C C . ASN A 1 126 ? -4.590 -4.333 40.373 1.00 97.56 126 ASN A C 1
ATOM 1026 O O . ASN A 1 126 ? -5.309 -5.173 39.830 1.00 97.56 126 ASN A O 1
ATOM 1030 N N . GLY A 1 127 ? -3.352 -4.604 40.784 1.00 96.62 127 GLY A N 1
ATOM 1031 C CA . GLY A 1 127 ? -2.701 -5.898 40.605 1.00 96.62 127 GLY A CA 1
ATOM 1032 C C . GLY A 1 127 ? -2.316 -6.242 39.163 1.00 96.62 127 GLY A C 1
ATOM 1033 O O . GLY A 1 127 ? -1.929 -7.384 38.927 1.00 96.62 127 GLY A O 1
ATOM 1034 N N . LYS A 1 128 ? -2.404 -5.303 38.209 1.00 97.81 128 LYS A N 1
ATOM 1035 C CA . LYS A 1 128 ? -1.906 -5.474 36.836 1.00 97.81 128 LYS A CA 1
ATOM 1036 C C . LYS A 1 128 ? -0.963 -4.331 36.454 1.00 97.81 128 LYS A C 1
ATOM 1038 O O . LYS A 1 128 ? -1.231 -3.174 36.768 1.00 97.81 128 LYS A O 1
ATOM 1043 N N . MET A 1 129 ? 0.121 -4.648 35.745 1.00 96.69 129 MET A N 1
ATOM 1044 C CA . MET A 1 129 ? 1.111 -3.664 35.293 1.00 96.69 129 MET A CA 1
ATOM 1045 C C . MET A 1 129 ? 1.850 -4.160 34.048 1.00 96.69 129 MET A C 1
ATOM 1047 O O . MET A 1 129 ? 2.234 -5.331 33.969 1.00 96.69 129 MET A O 1
ATOM 1051 N N . HIS A 1 130 ? 2.163 -3.255 33.118 1.00 94.19 130 HIS A N 1
ATOM 1052 C CA . HIS A 1 130 ? 3.170 -3.498 32.079 1.00 94.19 130 HIS A CA 1
ATOM 1053 C C . HIS A 1 130 ? 4.605 -3.442 32.638 1.00 94.19 130 HIS A C 1
ATOM 1055 O O . HIS A 1 130 ? 5.414 -2.591 32.278 1.00 94.19 130 HIS A O 1
ATOM 1061 N N . GLY A 1 131 ? 4.943 -4.387 33.519 1.00 87.69 131 GLY A N 1
ATOM 1062 C CA . GLY A 1 131 ? 6.267 -4.476 34.150 1.00 87.69 131 GLY A CA 1
ATOM 1063 C C . GLY A 1 131 ? 7.400 -4.920 33.212 1.00 87.69 131 GLY A C 1
ATOM 1064 O O . GLY A 1 131 ? 8.566 -4.775 33.563 1.00 87.69 131 GLY A O 1
ATOM 1065 N N . CYS A 1 132 ? 7.072 -5.444 32.024 1.00 89.12 132 CYS A N 1
ATOM 1066 C CA . CYS A 1 132 ? 8.037 -5.909 31.016 1.00 89.12 132 CYS A CA 1
ATOM 1067 C C . CYS A 1 132 ? 8.141 -4.982 29.787 1.00 89.12 132 CYS A C 1
ATOM 1069 O O . CYS A 1 132 ? 8.866 -5.287 28.844 1.00 89.12 132 CYS A O 1
ATOM 1071 N N . GLY A 1 133 ? 7.410 -3.860 29.768 1.00 89.44 133 GLY A N 1
ATOM 1072 C CA . GLY A 1 133 ? 7.469 -2.893 28.665 1.00 89.44 133 GLY A CA 1
ATOM 1073 C C . GLY A 1 133 ? 6.730 -3.299 27.380 1.00 89.44 133 GLY A C 1
ATOM 1074 O O . GLY A 1 133 ? 6.979 -2.711 26.328 1.00 89.44 133 GLY A O 1
ATOM 1075 N N . HIS A 1 134 ? 5.830 -4.288 27.426 1.00 95.19 134 HIS A N 1
ATOM 1076 C CA . HIS A 1 134 ? 5.068 -4.736 26.246 1.00 95.19 134 HIS A CA 1
ATOM 1077 C C . HIS A 1 134 ? 4.159 -3.632 25.663 1.00 95.19 134 HIS A C 1
ATOM 1079 O O . HIS A 1 134 ? 3.941 -3.572 24.454 1.00 95.19 134 HIS A O 1
ATOM 1085 N N . ASP A 1 135 ? 3.718 -2.682 26.491 1.00 95.88 135 ASP A N 1
ATOM 1086 C CA . ASP A 1 135 ? 3.080 -1.429 26.069 1.00 95.88 135 ASP A CA 1
ATOM 1087 C C . ASP A 1 135 ? 3.979 -0.611 25.128 1.00 95.88 135 ASP A C 1
ATOM 1089 O O . ASP A 1 135 ? 3.527 -0.092 24.102 1.00 95.88 135 ASP A O 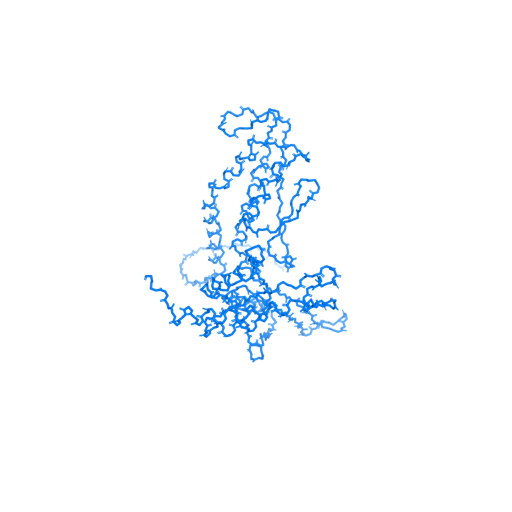1
ATOM 1093 N N . ALA A 1 136 ? 5.273 -0.522 25.444 1.00 93.19 136 ALA A N 1
ATOM 1094 C CA . ALA A 1 136 ? 6.258 0.157 24.614 1.00 93.19 136 ALA A CA 1
ATOM 1095 C C . ALA A 1 136 ? 6.571 -0.639 23.340 1.00 93.19 136 ALA A C 1
ATOM 1097 O O . ALA A 1 136 ? 6.603 -0.043 22.265 1.00 93.19 136 ALA A O 1
ATOM 1098 N N . HIS A 1 137 ? 6.754 -1.962 23.423 1.00 88.69 137 HIS A N 1
ATOM 1099 C CA . HIS A 1 137 ? 6.981 -2.809 22.242 1.00 88.69 137 HIS A CA 1
ATOM 1100 C C . HIS A 1 137 ? 5.829 -2.701 21.242 1.00 88.69 137 HIS A C 1
ATOM 1102 O O . HIS A 1 137 ? 6.057 -2.445 20.059 1.00 88.69 137 HIS A O 1
ATOM 1108 N N . THR A 1 138 ? 4.594 -2.830 21.732 1.00 95.25 138 THR A N 1
ATOM 1109 C CA . THR A 1 138 ? 3.378 -2.709 20.922 1.00 95.25 138 THR A CA 1
ATOM 1110 C C . THR A 1 138 ? 3.296 -1.336 20.262 1.00 95.25 138 THR A C 1
ATOM 1112 O O . THR A 1 138 ? 3.074 -1.237 19.056 1.00 95.25 138 THR A O 1
ATOM 1115 N N . THR A 1 139 ? 3.554 -0.269 21.023 1.00 97.00 139 THR A N 1
ATOM 1116 C CA . THR A 1 139 ? 3.564 1.102 20.494 1.00 97.00 139 THR A CA 1
ATOM 1117 C C . THR A 1 139 ? 4.636 1.297 19.422 1.00 97.00 139 THR A C 1
ATOM 1119 O O . THR A 1 139 ? 4.359 1.881 18.377 1.00 97.00 139 THR A O 1
ATOM 1122 N N . MET A 1 140 ? 5.860 0.813 19.655 1.00 97.06 140 MET A N 1
ATOM 1123 C CA . MET A 1 140 ? 6.955 0.919 18.686 1.00 97.06 140 MET A CA 1
ATOM 1124 C C . MET A 1 140 ? 6.635 0.162 17.399 1.00 97.06 140 MET A C 1
ATOM 1126 O O . MET A 1 140 ? 6.905 0.675 16.314 1.00 97.06 140 MET A O 1
ATOM 1130 N N . LEU A 1 141 ? 6.029 -1.024 17.500 1.00 97.50 141 LEU A N 1
ATOM 1131 C CA . LEU A 1 141 ? 5.639 -1.800 16.329 1.00 97.50 141 LEU A CA 1
ATOM 1132 C C . LEU A 1 141 ? 4.494 -1.138 15.551 1.00 97.50 141 LEU A C 1
ATOM 1134 O O . LEU A 1 141 ? 4.558 -1.078 14.325 1.00 97.50 141 LEU A O 1
ATOM 1138 N N . LEU A 1 142 ? 3.493 -0.574 16.234 1.00 97.56 142 LEU A N 1
ATOM 1139 C CA . LEU A 1 142 ? 2.446 0.221 15.585 1.00 97.56 142 LEU A CA 1
ATOM 1140 C C . LEU A 1 142 ? 3.030 1.476 14.907 1.00 97.56 142 LEU A C 1
ATOM 1142 O O . LEU A 1 142 ? 2.649 1.819 13.789 1.00 97.56 142 LEU A O 1
ATOM 1146 N N . GLY A 1 143 ? 4.010 2.125 15.539 1.00 96.88 143 GLY A N 1
ATOM 1147 C CA . GLY A 1 143 ? 4.770 3.223 14.943 1.00 96.88 143 GLY A CA 1
ATOM 1148 C C . GLY A 1 143 ? 5.539 2.813 13.692 1.00 96.88 143 GLY A C 1
ATOM 1149 O O . GLY A 1 143 ? 5.482 3.502 12.676 1.00 96.88 143 GLY A O 1
ATOM 1150 N N . ALA A 1 144 ? 6.210 1.661 13.730 1.00 94.31 144 ALA A N 1
ATOM 1151 C CA . ALA A 1 144 ? 6.863 1.096 12.556 1.00 94.31 144 ALA A CA 1
ATOM 1152 C C . ALA A 1 144 ? 5.847 0.823 11.438 1.00 94.31 144 ALA A C 1
ATOM 1154 O O . ALA A 1 144 ? 6.118 1.163 10.289 1.00 94.31 144 ALA A O 1
ATOM 1155 N N . ALA A 1 145 ? 4.666 0.288 11.766 1.00 94.56 145 ALA A N 1
ATOM 1156 C CA . ALA A 1 145 ? 3.598 0.070 10.797 1.00 94.56 145 ALA A CA 1
ATOM 1157 C C . ALA A 1 145 ? 3.149 1.382 10.130 1.00 94.56 145 ALA A C 1
ATOM 1159 O O . ALA A 1 145 ? 3.075 1.448 8.905 1.00 94.56 145 ALA A O 1
ATOM 1160 N N . LYS A 1 146 ? 2.942 2.456 10.903 1.00 94.75 146 LYS A N 1
ATOM 1161 C CA . LYS A 1 146 ? 2.639 3.791 10.361 1.00 94.75 146 LYS A CA 1
ATOM 1162 C C . LYS A 1 146 ? 3.725 4.276 9.394 1.00 94.75 146 LYS A C 1
ATOM 1164 O O . LYS A 1 146 ? 3.434 4.561 8.234 1.00 94.75 146 LYS A O 1
ATOM 1169 N N . LEU A 1 147 ? 4.980 4.299 9.844 1.00 92.00 147 LEU A N 1
ATOM 1170 C CA . LEU A 1 147 ? 6.110 4.799 9.053 1.00 92.00 147 LEU A CA 1
ATOM 1171 C C . LEU A 1 147 ? 6.354 3.980 7.779 1.00 92.00 147 LEU A C 1
ATOM 1173 O O . LEU A 1 147 ? 6.722 4.539 6.746 1.00 92.00 147 LEU A O 1
ATOM 1177 N N . LEU A 1 148 ? 6.175 2.659 7.843 1.00 89.81 148 LEU A N 1
ATOM 1178 C CA . LEU A 1 148 ? 6.285 1.774 6.685 1.00 89.81 148 LEU A CA 1
ATOM 1179 C C . LEU A 1 148 ? 5.132 2.000 5.707 1.00 89.81 148 LEU A C 1
ATOM 1181 O O . LEU A 1 148 ? 5.366 2.065 4.503 1.00 89.81 148 LEU A O 1
ATOM 1185 N N . ASN A 1 149 ? 3.907 2.167 6.206 1.00 88.94 149 ASN A N 1
ATOM 1186 C CA . ASN A 1 149 ? 2.735 2.408 5.371 1.00 88.94 149 ASN A CA 1
ATOM 1187 C C . ASN A 1 149 ? 2.813 3.760 4.642 1.00 88.94 149 ASN A C 1
ATOM 1189 O O 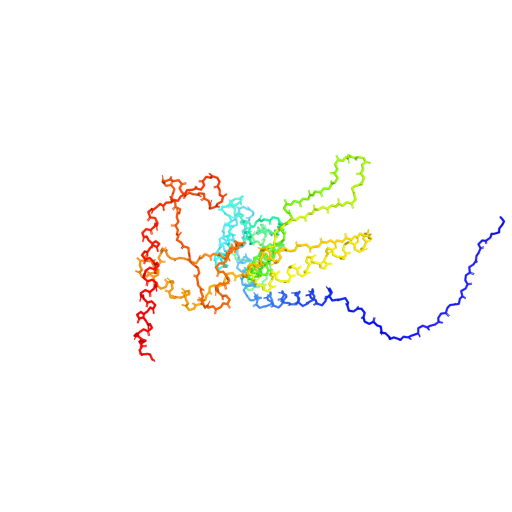. ASN A 1 149 ? 2.503 3.822 3.458 1.00 88.94 149 ASN A O 1
ATOM 1193 N N . GLU A 1 150 ? 3.327 4.812 5.285 1.00 87.19 150 GLU A N 1
ATOM 1194 C CA . GLU A 1 150 ? 3.612 6.110 4.640 1.00 87.19 150 GLU A CA 1
ATOM 1195 C C . GLU A 1 150 ? 4.697 6.021 3.555 1.00 87.19 150 GLU A C 1
ATOM 1197 O O . GLU A 1 150 ? 4.806 6.878 2.680 1.00 87.19 150 GLU A O 1
ATOM 1202 N N . ARG A 1 151 ? 5.535 4.984 3.617 1.00 80.69 151 ARG A N 1
ATOM 1203 C CA . ARG A 1 151 ? 6.659 4.763 2.701 1.00 80.69 151 ARG A CA 1
ATOM 1204 C C . ARG A 1 151 ? 6.406 3.622 1.727 1.00 80.69 151 ARG A C 1
ATOM 1206 O O . ARG A 1 151 ? 7.313 3.302 0.960 1.00 80.69 151 ARG A O 1
ATOM 1213 N N . LYS A 1 152 ? 5.206 3.034 1.711 1.00 75.19 152 LYS A N 1
ATOM 1214 C CA . LYS A 1 152 ? 4.882 1.894 0.841 1.00 75.19 152 LYS A CA 1
ATOM 1215 C C . LYS A 1 152 ? 5.097 2.206 -0.640 1.00 75.19 152 LYS A C 1
ATOM 1217 O O . LYS A 1 152 ? 5.519 1.337 -1.387 1.00 75.19 152 LYS A O 1
ATOM 1222 N N . ASP A 1 153 ? 4.932 3.469 -1.025 1.00 68.38 153 ASP A N 1
ATOM 1223 C CA . ASP A 1 153 ? 5.154 3.959 -2.393 1.00 68.38 153 ASP A CA 1
ATOM 1224 C C . ASP A 1 153 ? 6.621 3.967 -2.822 1.00 68.38 153 ASP A C 1
ATOM 1226 O O . ASP A 1 153 ? 6.932 3.987 -4.009 1.00 68.38 153 ASP A O 1
ATOM 1230 N N . LYS A 1 154 ? 7.535 3.942 -1.850 1.00 67.12 154 LYS A N 1
ATOM 1231 C CA . LYS A 1 154 ? 8.977 3.836 -2.086 1.00 67.12 154 LYS A CA 1
ATOM 1232 C C . LYS A 1 154 ? 9.438 2.381 -2.183 1.00 67.12 154 LYS A C 1
ATOM 1234 O O . LYS A 1 154 ? 10.630 2.139 -2.373 1.00 67.12 154 LYS A O 1
ATOM 1239 N N . LEU A 1 155 ? 8.534 1.410 -2.021 1.00 69.50 155 LEU A N 1
ATOM 1240 C CA . LEU A 1 155 ? 8.862 -0.001 -2.178 1.00 69.50 155 LEU A CA 1
ATOM 1241 C C . LEU A 1 155 ? 8.949 -0.336 -3.670 1.00 69.50 155 LEU A C 1
ATOM 1243 O O . LEU A 1 155 ? 7.977 -0.256 -4.417 1.00 69.50 155 LEU A O 1
ATOM 1247 N N . ASN A 1 156 ? 10.148 -0.725 -4.084 1.00 74.62 156 ASN A N 1
ATOM 1248 C CA . ASN A 1 156 ? 10.459 -1.186 -5.428 1.00 74.62 156 ASN A CA 1
ATOM 1249 C C . ASN A 1 156 ? 10.554 -2.716 -5.414 1.00 74.62 156 ASN A C 1
ATOM 1251 O O . ASN A 1 156 ? 11.127 -3.290 -4.487 1.00 74.62 156 ASN A O 1
ATOM 1255 N N . VAL A 1 157 ? 10.024 -3.384 -6.437 1.00 78.62 157 VAL A N 1
ATOM 1256 C CA . VAL A 1 157 ? 10.038 -4.849 -6.544 1.00 78.62 157 VAL A CA 1
ATOM 1257 C C . VAL A 1 157 ? 10.895 -5.270 -7.731 1.00 78.62 157 VAL A C 1
ATOM 1259 O O . VAL A 1 157 ? 10.644 -4.869 -8.866 1.00 78.62 157 VAL A O 1
ATOM 1262 N N . LEU A 1 158 ? 11.885 -6.118 -7.456 1.00 82.56 158 LEU A N 1
ATOM 1263 C CA . LEU A 1 158 ? 12.636 -6.898 -8.436 1.00 82.56 158 LEU A CA 1
ATOM 1264 C C . LEU A 1 158 ? 12.256 -8.366 -8.237 1.00 82.56 158 LEU A C 1
ATOM 1266 O O . LEU A 1 158 ? 12.510 -8.931 -7.174 1.00 82.56 158 LEU A O 1
ATOM 1270 N N . SER A 1 159 ? 11.686 -8.994 -9.258 1.00 80.38 159 SER A N 1
ATOM 1271 C CA . SER A 1 159 ? 11.375 -10.425 -9.239 1.00 80.38 159 SER A CA 1
ATOM 1272 C C . SER A 1 159 ? 12.245 -11.143 -10.254 1.00 80.38 159 SER A C 1
ATOM 1274 O O . SER A 1 159 ? 12.128 -10.863 -11.440 1.00 80.38 159 SER A O 1
ATOM 1276 N N . VAL A 1 160 ? 13.084 -12.086 -9.819 1.00 86.44 160 VAL A N 1
ATOM 1277 C CA . VAL A 1 160 ? 13.777 -13.015 -10.726 1.00 86.44 160 VAL A CA 1
ATOM 1278 C C . VAL A 1 160 ? 12.827 -14.169 -11.018 1.00 86.44 160 VAL A C 1
ATOM 1280 O O . VAL A 1 160 ? 12.527 -14.979 -10.148 1.00 86.44 160 VAL A O 1
ATOM 1283 N N . THR A 1 161 ? 12.310 -14.200 -12.240 1.00 82.69 161 THR A N 1
ATOM 1284 C CA . THR A 1 161 ? 11.253 -15.133 -12.664 1.00 82.69 161 THR A CA 1
ATOM 1285 C C . THR A 1 161 ? 11.800 -16.409 -13.293 1.00 82.69 161 THR A C 1
ATOM 1287 O O . THR A 1 161 ? 11.092 -17.409 -13.365 1.00 82.69 161 THR A O 1
ATOM 1290 N N . TYR A 1 162 ? 13.062 -16.403 -13.726 1.00 91.12 162 TYR A N 1
ATOM 1291 C CA . TYR A 1 162 ? 13.753 -17.602 -14.183 1.00 91.12 162 TYR A CA 1
ATOM 1292 C C . TYR A 1 162 ? 15.268 -17.472 -14.018 1.00 91.12 162 TYR A C 1
ATOM 1294 O O . TYR A 1 162 ? 15.823 -16.374 -14.064 1.00 91.12 162 TYR A O 1
ATOM 1302 N N . VAL A 1 163 ? 15.928 -18.623 -13.881 1.00 93.81 163 VAL A N 1
ATOM 1303 C CA . VAL A 1 163 ? 17.384 -18.793 -13.938 1.00 93.81 163 VAL A CA 1
ATOM 1304 C C . VAL A 1 163 ? 17.661 -20.060 -14.747 1.00 93.81 163 VAL A C 1
ATOM 1306 O O . VAL A 1 163 ? 17.032 -21.091 -14.511 1.00 93.81 163 VAL A O 1
ATOM 1309 N N . ARG A 1 164 ? 18.572 -19.996 -15.718 1.00 95.00 164 ARG A N 1
ATOM 1310 C CA . ARG A 1 164 ? 18.959 -21.106 -16.599 1.00 95.00 164 ARG A CA 1
ATOM 1311 C C . ARG A 1 164 ? 20.478 -21.163 -16.716 1.00 95.00 164 ARG A C 1
ATOM 1313 O O . ARG A 1 164 ? 21.116 -20.160 -17.019 1.00 95.00 164 ARG A O 1
ATOM 1320 N N . GLY A 1 165 ? 21.063 -22.339 -16.509 1.00 94.50 165 GLY A N 1
ATOM 1321 C CA . GLY A 1 165 ? 22.504 -22.533 -16.644 1.00 94.50 165 GLY A CA 1
ATOM 1322 C C . GLY A 1 165 ? 22.896 -24.005 -16.604 1.00 94.50 165 GLY A C 1
ATOM 1323 O O . GLY A 1 165 ? 22.479 -24.733 -15.708 1.00 94.50 165 GLY A O 1
ATOM 1324 N N . GLY A 1 166 ? 23.723 -24.421 -17.564 1.00 91.94 166 GLY A N 1
ATOM 1325 C CA . GLY A 1 166 ? 24.237 -25.788 -17.666 1.00 91.94 166 GLY A CA 1
ATOM 1326 C C . GLY A 1 166 ? 23.213 -26.834 -18.108 1.00 91.94 166 GLY A C 1
ATOM 1327 O O . GLY A 1 166 ? 22.007 -26.608 -18.126 1.00 91.94 166 GLY A O 1
ATOM 1328 N N . SER A 1 167 ? 23.729 -27.995 -18.507 1.00 89.75 167 SER A N 1
ATOM 1329 C CA . SER A 1 167 ? 22.934 -29.143 -18.967 1.00 89.75 167 SER A CA 1
ATOM 1330 C C . SER A 1 167 ? 23.455 -30.494 -18.462 1.00 89.75 167 SER A C 1
ATOM 1332 O O . SER A 1 167 ? 22.777 -31.505 -18.620 1.00 89.75 167 SER A O 1
ATOM 1334 N N . ALA A 1 168 ? 24.635 -30.523 -17.832 1.00 91.06 168 ALA A N 1
ATOM 1335 C CA . ALA A 1 168 ? 25.263 -31.721 -17.283 1.00 91.06 168 ALA A CA 1
ATOM 1336 C C . ALA A 1 168 ? 25.731 -31.467 -15.843 1.00 91.06 168 ALA A C 1
ATOM 1338 O O . ALA A 1 168 ? 26.232 -30.391 -15.528 1.00 91.06 168 ALA A O 1
ATOM 1339 N N . SER A 1 169 ? 25.594 -32.467 -14.970 1.00 89.62 169 SER A N 1
ATOM 1340 C CA . SER A 1 169 ? 25.862 -32.345 -13.527 1.00 89.62 169 SER A CA 1
ATOM 1341 C C . SER A 1 169 ? 27.341 -32.187 -13.165 1.00 89.62 169 SER A C 1
ATOM 1343 O O . SER A 1 169 ? 27.662 -31.738 -12.069 1.00 89.62 169 SER A O 1
ATOM 1345 N N . ASN A 1 170 ? 28.244 -32.559 -14.070 1.00 87.88 170 ASN A N 1
ATOM 1346 C CA . ASN A 1 170 ? 29.692 -32.553 -13.871 1.00 87.88 170 ASN A CA 1
ATOM 1347 C C . ASN A 1 170 ? 30.426 -31.548 -14.775 1.00 87.88 170 ASN A C 1
ATOM 1349 O O . ASN A 1 170 ? 31.651 -31.598 -14.871 1.00 87.88 170 ASN A O 1
ATOM 1353 N N . VAL A 1 171 ? 29.697 -30.655 -15.447 1.00 90.31 171 VAL A N 1
ATOM 1354 C CA . VAL A 1 171 ? 30.265 -29.619 -16.316 1.00 90.31 171 VAL A CA 1
ATOM 1355 C C . VAL A 1 171 ? 29.892 -28.256 -15.754 1.00 90.31 171 VAL A C 1
ATOM 1357 O O . VAL A 1 171 ? 28.715 -27.946 -15.589 1.00 90.31 171 VAL A O 1
ATOM 1360 N N . ILE A 1 172 ? 30.897 -27.425 -15.481 1.00 91.88 172 ILE A N 1
ATOM 1361 C CA . ILE A 1 172 ? 30.672 -26.030 -15.094 1.00 91.88 172 ILE A CA 1
ATOM 1362 C C . ILE A 1 172 ? 30.210 -25.268 -16.347 1.00 91.88 172 ILE A C 1
ATOM 1364 O O . ILE A 1 172 ? 30.933 -25.277 -17.347 1.00 91.88 172 ILE A O 1
ATOM 1368 N N . PRO A 1 173 ? 29.027 -24.629 -16.341 1.00 94.38 173 PRO A N 1
ATOM 1369 C CA . PRO A 1 173 ? 28.533 -23.912 -17.510 1.00 94.38 173 PRO A CA 1
ATOM 1370 C C . PRO A 1 173 ? 29.369 -22.666 -17.813 1.00 94.38 173 PRO A C 1
ATOM 1372 O O . PRO A 1 173 ? 29.864 -21.999 -16.907 1.00 94.38 173 PRO A O 1
ATOM 1375 N N . SER A 1 174 ? 29.484 -22.321 -19.098 1.00 93.75 174 SER A N 1
ATOM 1376 C CA . SER A 1 174 ? 30.199 -21.118 -19.546 1.00 93.75 174 SER A CA 1
ATOM 1377 C C . SER A 1 174 ? 29.392 -19.825 -19.378 1.00 93.75 174 SER A C 1
ATOM 1379 O O . SER A 1 174 ? 29.974 -18.745 -19.436 1.00 93.75 174 SER A O 1
ATOM 1381 N N . TYR A 1 175 ? 28.073 -19.921 -19.175 1.00 94.56 175 TYR A N 1
ATOM 1382 C CA . TYR A 1 175 ? 27.191 -18.792 -18.885 1.00 94.56 175 TYR A CA 1
ATOM 1383 C C . TYR A 1 175 ? 25.962 -19.230 -18.077 1.00 94.56 175 TYR A C 1
ATOM 1385 O O . TYR A 1 175 ? 25.581 -20.404 -18.064 1.00 94.56 175 TYR A O 1
ATOM 1393 N N . VAL A 1 176 ? 25.339 -18.255 -17.420 1.00 94.12 176 VAL A N 1
ATOM 1394 C CA . VAL A 1 176 ? 24.030 -18.365 -16.773 1.00 94.12 176 VAL A CA 1
ATOM 1395 C C . VAL A 1 176 ? 23.191 -17.200 -17.275 1.00 94.12 176 VAL A C 1
ATOM 1397 O O . VAL A 1 176 ? 23.680 -16.077 -17.368 1.00 94.12 176 VAL A O 1
ATOM 1400 N N . GLU A 1 177 ? 21.937 -17.474 -17.595 1.00 95.19 177 GLU A N 1
ATOM 1401 C CA . GLU A 1 177 ? 20.945 -16.476 -17.972 1.00 95.19 177 GLU A CA 1
ATOM 1402 C C . GLU A 1 177 ? 19.878 -16.418 -16.880 1.00 95.19 177 GLU A C 1
ATOM 1404 O O . GLU A 1 177 ? 19.387 -17.448 -16.415 1.00 95.19 177 GLU A O 1
ATOM 1409 N N . PHE A 1 178 ? 19.504 -15.219 -16.457 1.00 94.00 178 PHE A N 1
ATOM 1410 C CA . PHE A 1 178 ? 18.382 -15.017 -15.554 1.00 94.00 178 PHE A CA 1
ATOM 1411 C C . PHE A 1 178 ? 17.639 -13.750 -15.943 1.00 94.00 178 PHE A C 1
ATOM 1413 O O . PHE A 1 178 ? 18.219 -12.821 -16.502 1.00 94.00 178 PHE A O 1
ATOM 1420 N N . GLY A 1 179 ? 16.349 -13.713 -15.638 1.00 90.94 179 GLY A N 1
ATOM 1421 C CA . GLY A 1 179 ? 15.501 -12.598 -16.024 1.00 90.94 179 GLY A CA 1
ATOM 1422 C C . GLY A 1 179 ? 14.263 -12.488 -15.158 1.00 90.94 179 GLY A C 1
ATOM 1423 O O . GLY A 1 179 ? 13.938 -13.365 -14.349 1.00 90.94 179 GLY A O 1
ATOM 1424 N N . GLY A 1 180 ? 13.580 -11.362 -15.295 1.00 88.88 180 GLY A N 1
ATOM 1425 C CA . GLY A 1 180 ? 12.644 -10.929 -14.281 1.00 88.88 180 GLY A CA 1
ATOM 1426 C C . GLY A 1 180 ? 11.854 -9.686 -14.633 1.00 88.88 180 GLY A C 1
ATOM 1427 O O . GLY A 1 180 ? 11.950 -9.162 -15.739 1.00 88.88 180 GLY A O 1
ATOM 1428 N N . THR A 1 181 ? 11.090 -9.209 -13.657 1.00 86.19 181 THR A N 1
ATOM 1429 C CA . THR A 1 181 ? 10.294 -7.986 -13.767 1.00 86.19 181 THR A CA 1
ATOM 1430 C C . THR A 1 181 ? 10.715 -6.967 -12.722 1.00 86.19 181 THR A C 1
ATOM 1432 O O . THR A 1 181 ? 11.012 -7.322 -11.580 1.00 86.19 181 THR A O 1
ATOM 1435 N N . LEU A 1 182 ? 10.663 -5.697 -13.113 1.00 86.00 182 LEU A N 1
ATOM 1436 C CA . LEU A 1 182 ? 10.795 -4.542 -12.235 1.00 86.00 182 LEU A CA 1
ATOM 1437 C C . LEU A 1 182 ? 9.420 -3.886 -12.066 1.00 86.00 182 LEU A C 1
ATOM 1439 O O . LEU A 1 182 ? 8.666 -3.758 -13.038 1.00 86.00 182 LEU A O 1
ATOM 1443 N N . ARG A 1 183 ? 9.080 -3.485 -10.840 1.00 81.06 183 ARG A N 1
ATOM 1444 C CA . ARG A 1 183 ? 7.868 -2.714 -10.532 1.00 81.06 183 ARG A CA 1
ATOM 1445 C C . ARG A 1 183 ? 8.180 -1.628 -9.510 1.00 81.06 183 ARG A C 1
ATOM 1447 O O . ARG A 1 183 ? 8.933 -1.856 -8.565 1.00 81.06 183 ARG A O 1
ATOM 1454 N N . SER A 1 184 ? 7.563 -0.469 -9.685 1.00 81.94 184 SER A N 1
ATOM 1455 C CA . SER A 1 184 ? 7.586 0.636 -8.730 1.00 81.94 184 SER A CA 1
ATOM 1456 C C . SER A 1 184 ? 6.247 1.360 -8.774 1.00 81.94 184 SER A C 1
ATOM 1458 O O . SER A 1 184 ? 5.604 1.392 -9.821 1.00 81.94 184 SER A O 1
ATOM 1460 N N . LEU A 1 185 ? 5.849 1.957 -7.652 1.00 81.06 185 LEU A N 1
ATOM 1461 C CA . LEU A 1 185 ? 4.680 2.838 -7.577 1.00 81.06 185 LEU A CA 1
ATOM 1462 C C . LEU A 1 185 ? 4.987 4.261 -8.068 1.00 81.06 185 LEU A C 1
ATOM 1464 O O . LEU A 1 185 ? 4.098 5.106 -8.094 1.00 81.06 185 LEU A O 1
ATOM 1468 N N . THR A 1 186 ? 6.238 4.540 -8.451 1.00 81.25 186 THR A N 1
ATOM 1469 C CA . THR A 1 186 ? 6.661 5.835 -8.994 1.00 81.25 186 THR A CA 1
ATOM 1470 C C . THR A 1 186 ? 7.591 5.646 -10.191 1.00 81.25 186 THR A C 1
ATOM 1472 O O . THR A 1 186 ? 8.400 4.718 -10.220 1.00 81.25 186 THR A O 1
ATOM 1475 N N . THR A 1 187 ? 7.524 6.554 -11.167 1.00 82.56 187 THR A N 1
ATOM 1476 C CA . THR A 1 187 ? 8.426 6.535 -12.333 1.00 82.56 187 THR A CA 1
ATOM 1477 C C . THR A 1 187 ? 9.890 6.702 -11.911 1.00 82.56 187 THR A C 1
ATOM 1479 O O . THR A 1 187 ? 10.760 5.965 -12.367 1.00 82.56 187 THR A O 1
ATOM 1482 N N . GLU A 1 188 ? 10.162 7.603 -10.961 1.00 82.44 188 GLU A N 1
ATOM 1483 C CA . GLU A 1 188 ? 11.505 7.795 -10.394 1.00 82.44 188 GLU A CA 1
ATOM 1484 C C . GLU A 1 188 ? 12.025 6.520 -9.712 1.00 82.44 188 GLU A C 1
ATOM 1486 O O . GLU A 1 188 ? 13.157 6.100 -9.947 1.00 82.44 188 GLU A O 1
ATOM 1491 N N . GLY A 1 189 ? 11.191 5.851 -8.907 1.00 80.44 189 GLY A N 1
ATOM 1492 C CA . GLY A 1 189 ? 11.564 4.597 -8.255 1.00 80.44 189 GLY A CA 1
ATOM 1493 C C . GLY A 1 189 ? 11.883 3.481 -9.254 1.00 80.44 189 GLY A C 1
ATOM 1494 O O . GLY A 1 189 ? 12.816 2.707 -9.027 1.00 80.44 189 GLY A O 1
ATOM 1495 N N . LEU A 1 190 ? 11.177 3.430 -10.389 1.00 83.75 190 LEU A N 1
ATOM 1496 C CA . LEU A 1 190 ? 11.459 2.483 -11.468 1.00 83.75 190 LEU A CA 1
ATOM 1497 C C . LEU A 1 190 ? 12.831 2.739 -12.108 1.00 83.75 190 LEU A C 1
ATOM 1499 O O . LEU A 1 190 ? 13.616 1.799 -12.253 1.00 83.75 190 LEU A O 1
ATOM 1503 N N . PHE A 1 191 ? 13.155 3.994 -12.428 1.00 84.12 191 PHE A N 1
ATOM 1504 C CA . PHE A 1 191 ? 14.457 4.360 -12.998 1.00 84.12 191 PHE A CA 1
ATOM 1505 C C . PHE A 1 191 ? 15.610 4.107 -12.025 1.00 84.12 191 PHE A C 1
ATOM 1507 O O . PHE A 1 191 ? 16.657 3.578 -12.416 1.00 84.12 191 PHE A O 1
ATOM 1514 N N . GLN A 1 192 ? 15.412 4.397 -10.738 1.00 81.25 192 GLN A N 1
ATOM 1515 C CA . GLN A 1 192 ? 16.382 4.054 -9.699 1.00 81.25 192 GLN A CA 1
ATOM 1516 C C . GLN A 1 192 ? 16.615 2.543 -9.620 1.00 81.25 192 GLN A C 1
ATOM 1518 O O . GLN A 1 192 ? 17.763 2.103 -9.523 1.00 81.25 192 GLN A O 1
ATOM 1523 N N . LEU A 1 193 ? 15.553 1.735 -9.708 1.00 84.06 193 LEU A N 1
ATOM 1524 C CA . LEU A 1 193 ? 15.664 0.280 -9.687 1.00 84.06 193 LEU A CA 1
ATOM 1525 C C . LEU A 1 193 ? 16.414 -0.249 -10.920 1.00 84.06 193 LEU A C 1
ATOM 1527 O O . LEU A 1 193 ? 17.324 -1.064 -10.768 1.00 84.06 193 LEU A O 1
ATOM 1531 N N . GLN A 1 194 ? 16.099 0.247 -12.120 1.00 87.19 194 GLN A N 1
ATOM 1532 C CA . GLN A 1 194 ? 16.814 -0.107 -13.353 1.00 87.19 194 GLN A CA 1
ATOM 1533 C C . GLN A 1 194 ? 18.309 0.200 -13.251 1.00 87.19 194 GLN A C 1
ATOM 1535 O O . GLN A 1 194 ? 19.142 -0.656 -13.558 1.00 87.19 194 GLN A O 1
ATOM 1540 N N . LYS A 1 195 ? 18.657 1.401 -12.773 1.00 84.81 195 LYS A N 1
ATOM 1541 C CA . LYS A 1 195 ? 20.049 1.795 -12.542 1.00 84.81 195 LYS A CA 1
ATOM 1542 C C . LYS A 1 195 ? 20.727 0.860 -11.541 1.00 84.81 195 LYS A C 1
ATOM 1544 O O . LYS A 1 195 ? 21.816 0.359 -11.812 1.00 84.81 195 LYS A O 1
ATOM 1549 N N . ARG A 1 196 ? 20.070 0.572 -10.414 1.00 87.44 196 ARG A N 1
ATOM 1550 C CA . ARG A 1 196 ? 20.641 -0.269 -9.359 1.00 87.44 196 ARG A CA 1
ATOM 1551 C C . ARG A 1 196 ? 20.883 -1.704 -9.820 1.00 87.44 196 ARG A C 1
ATOM 1553 O O . ARG A 1 196 ? 21.904 -2.286 -9.464 1.00 87.44 196 ARG A O 1
ATOM 1560 N N . VAL A 1 197 ? 19.978 -2.267 -10.621 1.00 88.88 197 VAL A N 1
ATOM 1561 C CA . VAL A 1 197 ? 20.157 -3.598 -11.218 1.00 88.88 197 VAL A CA 1
ATOM 1562 C C . VAL A 1 197 ? 21.396 -3.623 -12.114 1.00 88.88 197 VAL A C 1
ATOM 1564 O O . VAL A 1 197 ? 22.207 -4.538 -11.971 1.00 88.88 197 VAL A O 1
ATOM 1567 N N . LYS A 1 198 ? 21.585 -2.602 -12.966 1.00 90.88 198 LYS A N 1
ATOM 1568 C CA . LYS A 1 198 ? 22.774 -2.478 -13.826 1.00 90.88 198 LYS A CA 1
ATOM 1569 C C . LYS A 1 198 ? 24.063 -2.459 -12.990 1.00 90.88 198 LYS A C 1
ATOM 1571 O O . LYS A 1 198 ? 24.909 -3.334 -13.151 1.00 90.88 198 LYS A O 1
ATOM 1576 N N . GLU A 1 199 ? 24.141 -1.569 -12.000 1.00 89.06 199 GLU A N 1
ATOM 1577 C CA . GLU A 1 199 ? 25.304 -1.446 -11.106 1.00 89.06 199 GLU A CA 1
ATOM 1578 C C . GLU A 1 199 ? 25.639 -2.740 -10.346 1.00 89.06 199 GLU A C 1
ATOM 1580 O O . GLU A 1 199 ? 26.806 -3.116 -10.222 1.00 89.06 199 GLU A O 1
ATOM 1585 N N . VAL A 1 200 ? 24.625 -3.417 -9.792 1.00 88.94 200 VAL A N 1
ATOM 1586 C CA . VAL A 1 200 ? 24.831 -4.639 -9.003 1.00 88.94 200 VAL A CA 1
ATOM 1587 C C . VAL A 1 200 ? 25.324 -5.772 -9.894 1.00 88.94 200 VAL A C 1
ATOM 1589 O O . VAL A 1 200 ? 26.286 -6.444 -9.525 1.00 88.94 200 VAL A O 1
ATOM 1592 N N . ILE A 1 201 ? 24.707 -5.978 -11.060 1.00 91.94 201 ILE A N 1
ATOM 1593 C CA . ILE A 1 201 ? 25.104 -7.042 -11.988 1.00 91.94 201 ILE A CA 1
ATOM 1594 C C . ILE A 1 201 ? 26.538 -6.816 -12.481 1.00 91.94 201 ILE A C 1
ATOM 1596 O O . ILE A 1 201 ? 27.348 -7.744 -12.450 1.00 91.94 201 ILE A O 1
ATOM 1600 N N . GLU A 1 202 ? 26.877 -5.588 -12.874 1.00 92.88 202 GLU A N 1
ATOM 1601 C CA . GLU A 1 202 ? 28.229 -5.231 -13.315 1.00 92.88 202 GLU A CA 1
ATOM 1602 C C . GLU A 1 202 ? 29.262 -5.429 -12.199 1.00 92.88 202 GLU A C 1
ATOM 1604 O O . GLU A 1 202 ? 30.310 -6.042 -12.420 1.00 92.88 202 GLU A O 1
ATOM 1609 N N . GLY A 1 203 ? 28.948 -4.983 -10.978 1.00 91.31 203 GLY A N 1
ATOM 1610 C CA . GLY A 1 203 ? 29.817 -5.152 -9.816 1.00 91.31 203 GLY A CA 1
ATOM 1611 C C . GLY A 1 203 ? 30.058 -6.621 -9.458 1.00 91.31 203 GLY A C 1
ATOM 1612 O O . GLY A 1 203 ? 31.202 -7.021 -9.234 1.00 91.31 203 GLY A O 1
ATOM 1613 N N . GLN A 1 204 ? 29.005 -7.446 -9.449 1.00 92.00 204 GLN A N 1
ATOM 1614 C CA . GLN A 1 204 ? 29.133 -8.883 -9.185 1.00 92.00 204 GLN A CA 1
ATOM 1615 C C . GLN A 1 204 ? 29.938 -9.584 -10.285 1.00 92.00 204 GLN A C 1
ATOM 1617 O O . GLN A 1 204 ? 30.850 -10.355 -9.982 1.00 92.00 204 GLN A O 1
ATOM 1622 N N . ALA A 1 205 ? 29.681 -9.275 -11.559 1.00 93.12 205 ALA A N 1
ATOM 1623 C CA . ALA A 1 205 ? 30.449 -9.835 -12.666 1.00 93.12 205 ALA A CA 1
ATOM 1624 C C . ALA A 1 205 ? 31.943 -9.492 -12.549 1.00 93.12 205 ALA A C 1
ATOM 1626 O O . ALA A 1 205 ? 32.786 -10.382 -12.674 1.00 93.12 205 ALA A O 1
ATOM 1627 N N . ALA A 1 206 ? 32.275 -8.239 -12.226 1.00 93.75 206 ALA A N 1
ATOM 1628 C CA . ALA A 1 206 ? 33.655 -7.789 -12.079 1.00 93.75 206 ALA A CA 1
ATOM 1629 C C . ALA A 1 206 ? 34.410 -8.530 -10.961 1.00 93.75 206 ALA A C 1
ATOM 1631 O O . ALA A 1 206 ? 35.514 -9.030 -11.195 1.00 93.75 206 ALA A O 1
ATOM 1632 N N . VAL A 1 207 ? 33.815 -8.664 -9.767 1.00 95.88 207 VAL A N 1
ATOM 1633 C CA . VAL A 1 207 ? 34.437 -9.372 -8.627 1.00 95.88 207 VAL A CA 1
ATOM 1634 C C . VAL A 1 207 ? 34.695 -10.847 -8.956 1.00 95.88 207 VAL A C 1
ATOM 1636 O O . VAL A 1 207 ? 35.728 -11.398 -8.573 1.00 95.88 207 VAL A O 1
ATOM 1639 N N . HIS A 1 208 ? 33.809 -11.467 -9.736 1.00 93.50 208 HIS A N 1
ATOM 1640 C CA . HIS A 1 208 ? 33.945 -12.851 -10.193 1.00 93.50 208 HIS A CA 1
ATOM 1641 C C . HIS A 1 208 ? 34.727 -13.008 -11.509 1.00 93.50 208 HIS A C 1
ATOM 1643 O O . HIS A 1 208 ? 34.806 -14.116 -12.039 1.00 93.50 208 HIS A O 1
ATOM 1649 N N . ARG A 1 209 ? 35.328 -11.930 -12.041 1.00 95.56 209 ARG A N 1
ATOM 1650 C CA . ARG A 1 209 ? 36.060 -11.915 -13.326 1.00 95.56 209 ARG A CA 1
ATOM 1651 C C . ARG A 1 209 ? 35.232 -12.453 -14.504 1.00 95.56 209 ARG A C 1
ATOM 1653 O O . ARG A 1 209 ? 35.769 -13.046 -15.437 1.00 95.56 209 ARG A O 1
ATOM 1660 N N . CYS A 1 210 ? 33.925 -12.245 -14.444 1.00 94.81 210 CYS A N 1
ATOM 1661 C CA . CYS A 1 210 ? 32.958 -12.585 -15.476 1.00 94.81 210 CYS A CA 1
ATOM 1662 C C . CYS A 1 210 ? 32.597 -11.341 -16.301 1.00 94.81 210 CYS A C 1
ATOM 1664 O O . CYS A 1 210 ? 32.897 -10.208 -15.924 1.00 94.81 210 CYS A O 1
ATOM 1666 N N . LYS A 1 211 ? 31.919 -11.553 -17.430 1.00 94.62 211 LYS A N 1
ATOM 1667 C CA . LYS A 1 211 ? 31.249 -10.489 -18.186 1.00 94.62 211 LYS A CA 1
ATOM 1668 C C . LYS A 1 211 ? 29.746 -10.637 -17.994 1.00 94.62 211 LYS A C 1
ATOM 1670 O O . LYS A 1 211 ? 29.249 -11.759 -18.031 1.00 94.62 211 LYS A O 1
ATOM 1675 N N . ALA A 1 212 ? 29.047 -9.525 -17.818 1.00 94.00 212 ALA A N 1
ATOM 1676 C CA . ALA A 1 212 ? 27.592 -9.490 -17.828 1.00 94.00 212 ALA A CA 1
ATOM 1677 C C . ALA A 1 212 ? 27.097 -8.714 -19.048 1.00 94.00 212 ALA A C 1
ATOM 1679 O O . ALA A 1 212 ? 27.718 -7.737 -19.465 1.00 94.00 212 ALA A O 1
ATOM 1680 N N . TYR A 1 213 ? 25.977 -9.165 -19.600 1.00 93.06 213 TYR A N 1
ATOM 1681 C CA . TYR A 1 213 ? 25.200 -8.449 -20.599 1.00 93.06 213 TYR A CA 1
ATOM 1682 C C . TYR A 1 213 ? 23.802 -8.252 -20.022 1.00 93.06 213 TYR A C 1
ATOM 1684 O O . TYR A 1 213 ? 23.227 -9.192 -19.475 1.00 93.06 213 TYR A O 1
ATOM 1692 N N . ILE A 1 214 ? 23.299 -7.024 -20.085 1.00 92.56 214 ILE A N 1
ATOM 1693 C CA . ILE A 1 214 ? 22.037 -6.635 -19.462 1.00 92.56 214 ILE A CA 1
ATOM 1694 C C . ILE A 1 214 ? 21.147 -6.082 -20.560 1.00 92.56 214 ILE A C 1
ATOM 1696 O O . ILE A 1 214 ? 21.464 -5.051 -21.148 1.00 92.56 214 ILE A O 1
ATOM 1700 N N 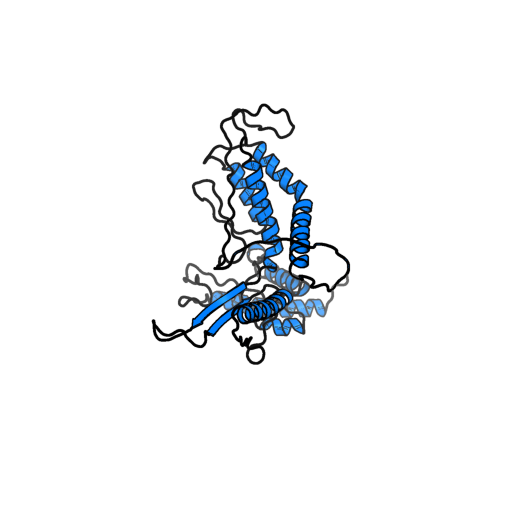. ASP A 1 215 ? 20.036 -6.762 -20.799 1.00 90.56 215 ASP A N 1
ATOM 1701 C CA . ASP A 1 215 ? 18.991 -6.318 -21.708 1.00 90.56 215 ASP A CA 1
ATOM 1702 C C . ASP A 1 215 ? 17.735 -5.988 -20.895 1.00 90.56 215 ASP A C 1
ATOM 1704 O O . ASP A 1 215 ? 17.115 -6.862 -20.289 1.00 90.56 215 ASP A O 1
ATOM 1708 N N . MET A 1 216 ? 17.393 -4.700 -20.845 1.00 86.88 216 MET A N 1
ATOM 1709 C CA . MET A 1 216 ? 16.179 -4.204 -20.190 1.00 86.88 216 MET A CA 1
ATOM 1710 C C . MET A 1 216 ? 14.980 -4.152 -21.149 1.00 86.88 216 MET A C 1
ATOM 1712 O O . MET A 1 216 ? 13.905 -3.724 -20.734 1.00 86.88 216 MET A O 1
ATOM 1716 N N . LYS A 1 217 ? 15.159 -4.579 -22.408 1.00 79.75 217 LYS A N 1
ATOM 1717 C CA . LYS A 1 217 ? 14.171 -4.538 -23.491 1.00 79.75 217 LYS A CA 1
ATOM 1718 C C . LYS A 1 217 ? 13.563 -3.158 -23.728 1.00 79.75 217 LYS A C 1
ATOM 1720 O O . LYS A 1 217 ? 12.402 -3.055 -24.100 1.00 79.75 217 LYS A O 1
ATOM 1725 N N . GLU A 1 218 ? 14.345 -2.099 -23.518 1.00 74.06 218 GLU A N 1
ATOM 1726 C CA . GLU A 1 218 ? 13.872 -0.709 -23.605 1.00 74.06 218 GLU A CA 1
ATOM 1727 C C . GLU A 1 218 ? 13.322 -0.362 -25.006 1.00 74.06 218 GLU A C 1
ATOM 1729 O O . GLU A 1 218 ? 12.411 0.456 -25.105 1.00 74.06 218 GLU A O 1
ATOM 1734 N N . GLU A 1 219 ? 13.830 -1.005 -26.065 1.00 69.88 219 GLU A N 1
ATOM 1735 C CA . GLU A 1 219 ? 13.391 -0.790 -27.454 1.00 69.88 219 GLU A CA 1
ATOM 1736 C C . GLU A 1 219 ? 12.067 -1.500 -27.791 1.00 69.88 219 GLU A C 1
ATOM 1738 O O . GLU A 1 219 ? 11.218 -0.918 -28.463 1.00 69.88 219 GLU A O 1
ATOM 1743 N N . ASP A 1 220 ? 11.868 -2.728 -27.302 1.00 69.44 220 ASP A N 1
ATOM 1744 C CA . ASP A 1 220 ? 10.671 -3.533 -27.596 1.00 69.44 220 ASP A CA 1
ATOM 1745 C C . ASP A 1 220 ? 9.528 -3.283 -26.596 1.00 69.44 220 ASP A C 1
ATOM 1747 O O . ASP A 1 220 ? 8.349 -3.381 -26.936 1.00 69.44 220 ASP A O 1
ATOM 1751 N N . PHE A 1 221 ? 9.879 -2.987 -25.341 1.00 67.38 221 PHE A N 1
ATOM 1752 C CA . PHE A 1 221 ? 8.969 -2.825 -24.209 1.00 67.38 221 PHE A CA 1
ATOM 1753 C C . PHE A 1 221 ? 9.450 -1.659 -23.335 1.00 67.38 221 PHE A C 1
ATOM 1755 O O . PHE A 1 221 ? 10.084 -1.885 -22.295 1.00 67.38 221 PHE A O 1
ATOM 1762 N N . PRO A 1 222 ? 9.173 -0.402 -23.730 1.00 70.00 222 PRO A N 1
ATOM 1763 C CA . PRO A 1 222 ? 9.561 0.748 -22.928 1.00 70.00 222 PRO A CA 1
ATOM 1764 C C . PRO A 1 222 ? 8.977 0.616 -21.521 1.00 70.00 222 PRO A C 1
ATOM 1766 O O . PRO A 1 222 ? 7.834 0.198 -21.339 1.00 70.00 222 PRO A O 1
ATOM 1769 N N . ALA A 1 223 ? 9.776 0.956 -20.511 1.00 73.38 223 ALA A N 1
ATOM 1770 C CA . ALA A 1 223 ? 9.348 0.878 -19.123 1.00 73.38 223 ALA A CA 1
ATOM 1771 C C . ALA A 1 223 ? 8.110 1.759 -18.905 1.00 73.38 223 ALA A C 1
ATOM 1773 O O . ALA A 1 223 ? 8.160 2.965 -19.151 1.00 73.38 223 ALA A O 1
ATOM 1774 N N . TYR A 1 224 ? 7.008 1.157 -18.453 1.00 78.31 224 TYR A N 1
ATOM 1775 C CA . TYR A 1 224 ? 5.768 1.895 -18.233 1.00 78.31 224 TYR A CA 1
ATOM 1776 C C . TYR A 1 224 ? 5.982 2.897 -17.094 1.00 78.31 224 TYR A C 1
ATOM 1778 O O . TYR A 1 224 ? 6.400 2.487 -16.003 1.00 78.31 224 TYR A O 1
ATOM 1786 N N . PRO A 1 225 ? 5.711 4.195 -17.313 1.00 84.88 225 PRO A N 1
ATOM 1787 C CA . PRO A 1 225 ? 5.632 5.155 -16.224 1.00 84.88 225 PRO A CA 1
ATOM 1788 C C . PRO A 1 225 ? 4.611 4.697 -15.176 1.00 84.88 225 PRO A C 1
ATOM 1790 O O . PRO A 1 225 ? 3.712 3.904 -15.462 1.00 84.88 225 PRO A O 1
ATOM 1793 N N . ALA A 1 226 ? 4.723 5.204 -13.950 1.00 87.00 226 ALA A N 1
ATOM 1794 C CA . ALA A 1 226 ? 3.701 4.937 -12.946 1.00 87.00 226 ALA A CA 1
ATOM 1795 C C . ALA A 1 226 ? 2.384 5.624 -13.337 1.00 87.00 226 ALA A C 1
ATOM 1797 O O . ALA A 1 226 ? 2.356 6.838 -13.559 1.00 87.00 226 ALA A O 1
ATOM 1798 N N . CYS A 1 227 ? 1.293 4.857 -13.375 1.00 89.25 227 CYS A N 1
ATOM 1799 C CA . CYS A 1 227 ? -0.047 5.399 -13.577 1.00 89.25 227 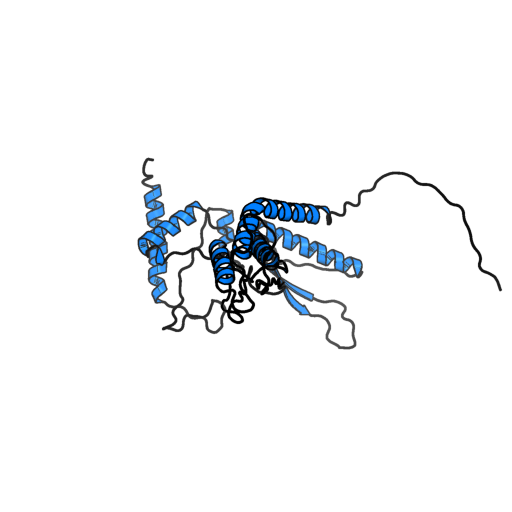CYS A CA 1
ATOM 1800 C C . CYS A 1 227 ? -0.411 6.290 -12.382 1.00 89.25 227 CYS A C 1
ATOM 1802 O O . CYS A 1 227 ? -0.519 5.809 -11.252 1.00 89.25 227 CYS A O 1
ATOM 1804 N N . THR A 1 228 ? -0.569 7.591 -12.624 1.00 90.56 228 THR A N 1
ATOM 1805 C CA . THR A 1 228 ? -0.826 8.592 -11.581 1.00 90.56 228 THR A CA 1
ATOM 1806 C C . THR A 1 228 ? -2.055 9.392 -11.967 1.00 90.56 228 THR A C 1
ATOM 1808 O O . THR A 1 228 ? -2.031 10.133 -12.946 1.00 90.56 228 THR A O 1
ATOM 1811 N N . ASN A 1 229 ? -3.135 9.222 -11.210 1.00 93.81 229 ASN A N 1
ATOM 1812 C CA . ASN A 1 229 ? -4.371 9.950 -11.461 1.00 93.81 229 ASN A CA 1
ATOM 1813 C C . ASN A 1 229 ? -4.190 11.436 -11.149 1.00 93.81 229 ASN A C 1
ATOM 1815 O O . ASN A 1 229 ? -3.672 11.787 -10.089 1.00 93.81 229 ASN A O 1
ATOM 1819 N N . ASP A 1 230 ? -4.641 12.292 -12.066 1.00 95.31 230 ASP A N 1
ATOM 1820 C CA . ASP A 1 230 ? -4.751 13.727 -11.812 1.00 95.31 230 ASP A CA 1
ATOM 1821 C C . ASP A 1 230 ? -5.763 13.999 -10.689 1.00 95.31 230 ASP A C 1
ATOM 1823 O O . ASP A 1 230 ? -6.857 13.433 -10.675 1.00 95.31 230 ASP A O 1
ATOM 1827 N N . GLU A 1 231 ? -5.395 14.877 -9.757 1.00 94.06 231 GLU A N 1
ATOM 1828 C CA . GLU A 1 231 ? -6.180 15.166 -8.552 1.00 94.06 231 GLU A CA 1
ATOM 1829 C C . GLU A 1 231 ? -7.535 15.815 -8.877 1.00 94.06 231 GLU A C 1
ATOM 1831 O O . GLU A 1 231 ? -8.558 15.449 -8.299 1.00 94.06 231 GLU A O 1
ATOM 1836 N N . ASN A 1 232 ? -7.583 16.736 -9.846 1.00 93.94 232 ASN A N 1
ATOM 1837 C CA . ASN A 1 232 ? -8.833 17.407 -10.213 1.00 93.94 232 ASN A CA 1
ATOM 1838 C C . ASN A 1 232 ? -9.776 16.437 -10.929 1.00 93.94 232 ASN A C 1
ATOM 1840 O O . ASN A 1 232 ? -10.979 16.414 -10.661 1.00 93.94 232 ASN A O 1
ATOM 1844 N N . LEU A 1 233 ? -9.232 15.604 -11.823 1.00 95.38 233 LEU A N 1
ATOM 1845 C CA . LEU A 1 233 ? -10.007 14.543 -12.465 1.00 95.38 233 LEU A CA 1
ATOM 1846 C C . LEU A 1 233 ? -10.489 13.508 -11.444 1.00 95.38 233 LEU A C 1
ATOM 1848 O O . LEU A 1 233 ? -11.614 13.026 -11.561 1.00 95.38 233 LEU A O 1
ATOM 1852 N N . HIS A 1 234 ? -9.682 13.194 -10.429 1.00 94.81 234 HIS A N 1
ATOM 1853 C CA . HIS A 1 234 ? -10.071 12.300 -9.341 1.00 94.81 234 HIS A CA 1
ATOM 1854 C C . HIS A 1 234 ? -11.274 12.828 -8.570 1.00 94.81 234 HIS A C 1
ATOM 1856 O O . HIS A 1 234 ? -12.280 12.126 -8.468 1.00 94.81 234 HIS A O 1
ATOM 1862 N N . GLN A 1 235 ? -11.223 14.083 -8.130 1.00 94.88 235 GLN A N 1
ATOM 1863 C CA . GLN A 1 235 ? -12.339 14.731 -7.440 1.00 94.88 235 GLN A CA 1
ATOM 1864 C C . GLN A 1 235 ? -13.594 14.807 -8.320 1.00 94.88 235 GLN A C 1
ATOM 1866 O O . GLN A 1 235 ? -14.710 14.593 -7.840 1.00 94.88 235 GLN A O 1
ATOM 1871 N N . HIS A 1 236 ? -13.426 15.058 -9.624 1.00 94.75 236 HIS A N 1
ATOM 1872 C CA . HIS A 1 236 ? -14.532 15.042 -10.581 1.00 94.75 236 HIS A CA 1
ATOM 1873 C C . HIS A 1 236 ? -15.202 13.668 -10.656 1.00 94.75 236 HIS A C 1
ATOM 1875 O O . HIS A 1 236 ? -16.414 13.570 -10.467 1.00 94.75 236 HIS A O 1
ATOM 1881 N N . VAL A 1 237 ? -14.427 12.604 -10.882 1.00 95.94 237 VAL A N 1
ATOM 1882 C CA . VAL A 1 237 ? -14.957 11.236 -10.982 1.00 95.94 237 VAL A CA 1
ATOM 1883 C C . VAL A 1 237 ? -15.571 10.772 -9.666 1.00 95.94 237 VAL A C 1
ATOM 1885 O O . VAL A 1 237 ? -16.640 10.163 -9.684 1.00 95.94 237 VAL A O 1
ATOM 1888 N N . GLU A 1 238 ? -14.956 11.097 -8.529 1.00 95.75 238 GLU A N 1
ATOM 1889 C CA . GLU A 1 238 ? -15.497 10.765 -7.213 1.00 95.75 238 GLU A CA 1
ATOM 1890 C C . GLU A 1 238 ? -16.869 11.426 -6.996 1.00 95.75 238 GLU A C 1
ATOM 1892 O O . GLU A 1 238 ? -17.831 10.759 -6.608 1.00 95.75 238 GLU A O 1
ATOM 1897 N N . ARG A 1 239 ? -17.000 12.719 -7.320 1.00 96.12 239 ARG A N 1
ATOM 1898 C CA . ARG A 1 239 ? -18.271 13.453 -7.244 1.00 96.12 239 ARG A CA 1
ATOM 1899 C C . ARG A 1 239 ? -19.341 12.843 -8.152 1.00 96.12 239 ARG A C 1
ATOM 1901 O O . ARG A 1 239 ? -20.467 12.644 -7.696 1.00 96.12 239 ARG A O 1
ATOM 1908 N N . VAL A 1 240 ? -19.008 12.555 -9.413 1.00 96.38 240 VAL A N 1
ATOM 1909 C CA . VAL A 1 240 ? -19.945 11.944 -10.374 1.00 96.38 240 VAL A CA 1
ATOM 1910 C C . VAL A 1 240 ? -20.394 10.569 -9.879 1.00 96.38 240 VAL A C 1
ATOM 1912 O O . VAL A 1 240 ? -21.591 10.291 -9.844 1.00 96.38 240 VAL A O 1
ATOM 1915 N N . GLY A 1 241 ? -19.455 9.745 -9.409 1.00 96.31 241 GLY A N 1
ATOM 1916 C CA . GLY A 1 241 ? -19.754 8.434 -8.837 1.00 96.31 241 GLY A CA 1
ATOM 1917 C C . GLY A 1 241 ? -20.701 8.525 -7.646 1.00 96.31 241 GLY A C 1
ATOM 1918 O O . GLY A 1 241 ? -21.704 7.817 -7.614 1.00 96.31 241 GLY A O 1
ATOM 1919 N N . LYS A 1 242 ? -20.438 9.434 -6.696 1.00 97.12 242 LYS A N 1
ATOM 1920 C CA . LYS A 1 242 ? -21.289 9.624 -5.508 1.00 97.12 242 LYS A CA 1
ATOM 1921 C C . LYS A 1 242 ? -22.701 10.073 -5.886 1.00 97.12 242 LYS A C 1
ATOM 1923 O O . LYS A 1 242 ? -23.663 9.621 -5.273 1.00 97.12 242 LYS A O 1
ATOM 1928 N N . LEU A 1 243 ? -22.834 10.930 -6.900 1.00 96.19 243 LEU A N 1
ATOM 1929 C CA . LEU A 1 243 ? -24.134 11.391 -7.393 1.00 96.19 243 LEU A CA 1
ATOM 1930 C C . LEU A 1 243 ? -24.938 10.263 -8.056 1.00 96.19 243 LEU A C 1
ATOM 1932 O O . LEU A 1 243 ? -26.146 10.179 -7.857 1.00 96.19 243 LEU A O 1
ATOM 1936 N N . MET A 1 244 ? -24.278 9.415 -8.848 1.00 96.12 244 MET A N 1
ATOM 1937 C CA . MET A 1 244 ? -24.940 8.351 -9.608 1.00 96.12 244 MET A CA 1
ATOM 1938 C C . MET A 1 244 ? -25.232 7.100 -8.783 1.00 96.12 244 MET A C 1
ATOM 1940 O O . MET A 1 244 ? -26.274 6.475 -8.967 1.00 96.12 244 MET A O 1
ATOM 1944 N N . LEU A 1 245 ? -24.291 6.709 -7.924 1.00 95.50 245 LEU A N 1
ATOM 1945 C CA . LEU A 1 245 ? -24.280 5.403 -7.267 1.00 95.50 245 LEU A CA 1
ATOM 1946 C C . LEU A 1 245 ? -24.492 5.494 -5.754 1.00 95.50 245 LEU A C 1
ATOM 1948 O O . LEU A 1 245 ? -24.693 4.462 -5.128 1.00 95.50 245 LEU A O 1
ATOM 1952 N N . GLY A 1 246 ? -24.482 6.691 -5.162 1.00 96.31 246 GLY A N 1
ATOM 1953 C CA . GLY A 1 246 ? -24.522 6.876 -3.711 1.00 96.31 246 GLY A CA 1
ATOM 1954 C C . GLY A 1 246 ? -23.133 6.789 -3.076 1.00 96.31 246 GLY A C 1
ATOM 1955 O O . GLY A 1 246 ? -22.244 6.074 -3.544 1.00 96.31 246 GLY A O 1
ATOM 1956 N N . SER A 1 247 ? -22.927 7.546 -1.998 1.00 95.38 247 SER A N 1
ATOM 1957 C CA . SER A 1 247 ? -21.622 7.661 -1.331 1.00 95.38 247 SER A CA 1
ATOM 1958 C C . SER A 1 247 ? -21.119 6.348 -0.735 1.00 95.38 247 SER A C 1
ATOM 1960 O O . SER A 1 247 ? -19.917 6.159 -0.610 1.00 95.38 247 SER A O 1
ATOM 1962 N N . GLU A 1 248 ? -22.019 5.443 -0.371 1.00 95.44 248 GLU A N 1
ATOM 1963 C CA . GLU A 1 248 ? -21.709 4.121 0.167 1.00 95.44 248 GLU A CA 1
ATOM 1964 C C . GLU A 1 248 ? -21.159 3.144 -0.882 1.00 95.44 248 GLU A C 1
ATOM 1966 O O . GLU A 1 248 ? -20.526 2.156 -0.515 1.00 95.44 248 GLU A O 1
ATOM 1971 N N . ASN A 1 249 ? -21.373 3.425 -2.173 1.00 94.19 249 ASN A N 1
ATOM 1972 C CA . ASN A 1 249 ? -20.932 2.584 -3.290 1.00 94.19 249 ASN A CA 1
ATOM 1973 C C . ASN A 1 249 ? -19.679 3.134 -3.992 1.00 94.19 249 ASN A C 1
ATOM 1975 O O . ASN A 1 249 ? -19.242 2.583 -5.003 1.00 94.19 249 ASN A O 1
ATOM 1979 N N . VAL A 1 250 ? -19.090 4.208 -3.459 1.00 95.12 250 VAL A N 1
ATOM 1980 C CA . VAL A 1 250 ? -17.847 4.811 -3.949 1.00 95.12 250 VAL A CA 1
ATOM 1981 C C . VAL A 1 250 ? -16.811 4.772 -2.837 1.00 95.12 250 VAL A C 1
ATOM 1983 O O . VAL A 1 250 ? -17.046 5.274 -1.742 1.00 95.12 250 VAL A O 1
ATOM 1986 N N . GLY A 1 251 ? -15.652 4.186 -3.121 1.00 90.31 251 GLY A N 1
ATOM 1987 C CA . GLY A 1 251 ? -14.561 4.081 -2.161 1.00 90.31 251 GLY A CA 1
ATOM 1988 C C . GLY A 1 251 ? -13.199 4.228 -2.821 1.00 90.31 251 GLY A C 1
ATOM 1989 O O . GLY A 1 251 ? -13.036 3.969 -4.015 1.00 90.31 251 GLY A O 1
ATOM 1990 N N . GLU A 1 252 ? -12.215 4.631 -2.025 1.00 86.94 252 GLU A N 1
ATOM 1991 C CA . GLU A 1 252 ? -10.820 4.638 -2.446 1.00 86.94 252 GLU A CA 1
ATOM 1992 C C . GLU A 1 252 ? -10.251 3.219 -2.440 1.00 86.94 252 GLU A C 1
ATOM 1994 O O . GLU A 1 252 ? -10.442 2.444 -1.499 1.00 86.94 252 GLU A O 1
ATOM 1999 N N . ILE A 1 253 ? -9.504 2.892 -3.491 1.00 82.25 253 ILE A N 1
ATOM 2000 C CA . ILE A 1 253 ? -8.706 1.672 -3.544 1.00 82.25 253 ILE A CA 1
ATOM 2001 C C . ILE A 1 253 ? -7.259 1.993 -3.181 1.00 82.25 253 ILE A C 1
ATOM 2003 O O . ILE A 1 253 ? -6.702 3.017 -3.577 1.00 82.25 253 ILE A O 1
ATOM 2007 N N . GLY A 1 254 ? -6.623 1.089 -2.434 1.00 78.44 254 GLY A N 1
ATOM 2008 C CA . GLY A 1 254 ? -5.189 1.175 -2.188 1.00 78.44 254 GLY A CA 1
ATOM 2009 C C . GLY A 1 254 ? -4.395 1.089 -3.496 1.00 78.44 254 GLY A C 1
ATOM 2010 O O . GLY A 1 254 ? -4.818 0.451 -4.459 1.00 78.44 254 GLY A O 1
ATOM 2011 N N . LYS A 1 255 ? -3.212 1.706 -3.520 1.00 80.56 255 LYS A N 1
ATOM 2012 C CA . LYS A 1 255 ? -2.285 1.616 -4.655 1.00 80.56 255 LYS A CA 1
ATOM 2013 C C . LYS A 1 255 ? -1.937 0.158 -4.956 1.00 80.56 255 LYS A C 1
ATOM 2015 O O . LYS A 1 255 ? -1.633 -0.615 -4.046 1.00 80.56 255 LYS A O 1
ATOM 2020 N N . VAL A 1 256 ? -1.948 -0.199 -6.237 1.00 79.19 256 VAL A N 1
ATOM 2021 C CA . VAL A 1 256 ? -1.663 -1.555 -6.721 1.00 79.19 256 VAL A CA 1
ATOM 2022 C C . VAL A 1 256 ? -0.344 -1.597 -7.489 1.00 79.19 256 VAL A C 1
ATOM 2024 O O . VAL A 1 256 ? 0.039 -0.631 -8.134 1.00 79.19 256 VAL A O 1
ATOM 2027 N N . MET A 1 257 ? 0.343 -2.741 -7.448 1.00 78.94 257 MET A N 1
ATOM 2028 C CA . MET A 1 257 ? 1.627 -2.954 -8.144 1.00 78.94 257 MET A CA 1
ATOM 2029 C C . MET A 1 257 ? 1.461 -3.406 -9.609 1.00 78.94 257 MET A C 1
ATOM 2031 O O . MET A 1 257 ? 2.432 -3.843 -10.236 1.00 78.94 257 MET A O 1
ATOM 2035 N N . ALA A 1 258 ? 0.235 -3.374 -10.138 1.00 78.94 258 ALA A N 1
ATOM 2036 C CA . ALA A 1 258 ? -0.035 -3.665 -11.541 1.00 78.94 258 ALA A CA 1
ATOM 2037 C C . ALA A 1 258 ? 0.599 -2.586 -12.436 1.00 78.94 258 ALA A C 1
ATOM 2039 O O . ALA A 1 258 ? 0.703 -1.428 -12.040 1.00 78.94 258 ALA A O 1
ATOM 2040 N N . GLY A 1 259 ? 1.051 -2.981 -13.627 1.00 80.31 259 GLY A N 1
ATOM 2041 C CA . GLY A 1 259 ? 1.500 -2.041 -14.656 1.00 80.31 259 GLY A CA 1
ATOM 2042 C C . GLY A 1 259 ? 0.381 -1.815 -15.666 1.00 80.31 259 GLY A C 1
ATOM 2043 O O . GLY A 1 259 ? -0.306 -2.775 -16.003 1.00 80.31 259 GLY A O 1
ATOM 2044 N N . GLU A 1 260 ? 0.233 -0.581 -16.139 1.00 87.38 260 GLU A N 1
ATOM 2045 C CA . GLU A 1 260 ? -0.817 -0.160 -17.070 1.00 87.38 260 GLU A CA 1
ATOM 2046 C C . GLU A 1 260 ? -0.221 0.795 -18.114 1.00 87.38 260 GLU A C 1
ATOM 2048 O O . GLU A 1 260 ? 0.497 1.730 -17.750 1.00 87.38 260 GLU A O 1
ATOM 2053 N N . ASP A 1 261 ? -0.487 0.557 -19.399 1.00 87.69 261 ASP A N 1
ATOM 2054 C CA . ASP A 1 261 ? 0.087 1.347 -20.497 1.00 87.69 261 ASP A CA 1
ATOM 2055 C C . ASP A 1 261 ? -0.619 2.702 -20.685 1.00 87.69 261 ASP A C 1
ATOM 2057 O O . ASP A 1 261 ? -0.033 3.635 -21.244 1.00 87.69 261 ASP A O 1
ATOM 2061 N N . PHE A 1 262 ? -1.804 2.876 -20.083 1.00 89.94 262 PHE A N 1
ATOM 2062 C CA . PHE A 1 262 ? -2.487 4.169 -19.977 1.00 89.94 262 PHE A CA 1
ATOM 2063 C C . PHE A 1 262 ? -1.580 5.277 -19.404 1.00 89.94 262 PHE A C 1
ATOM 2065 O O . PHE A 1 262 ? -1.721 6.458 -19.741 1.00 89.94 262 PHE A O 1
ATOM 2072 N N . ALA A 1 263 ? -0.592 4.898 -18.586 1.00 89.38 263 ALA A N 1
ATOM 2073 C CA . ALA A 1 263 ? 0.389 5.805 -18.004 1.00 89.38 263 ALA A CA 1
ATOM 2074 C C . ALA A 1 263 ? 1.183 6.618 -19.046 1.00 89.38 263 ALA A C 1
ATOM 2076 O O . ALA A 1 263 ? 1.657 7.710 -18.723 1.00 89.38 263 ALA A O 1
ATOM 2077 N N . PHE A 1 264 ? 1.312 6.138 -20.293 1.00 89.12 264 PHE A N 1
ATOM 2078 C CA . PHE A 1 264 ? 1.933 6.904 -21.378 1.00 89.12 264 PHE A CA 1
ATOM 2079 C C . PHE A 1 264 ? 1.096 8.118 -21.792 1.00 89.12 264 PHE A C 1
ATOM 2081 O O . PHE A 1 264 ? 1.659 9.192 -22.000 1.00 89.12 264 PHE A O 1
ATOM 2088 N N . TYR A 1 265 ? -0.235 7.997 -21.847 1.00 90.12 265 TYR A N 1
ATOM 2089 C CA . TYR A 1 265 ? -1.112 9.147 -22.101 1.00 90.12 265 TYR A CA 1
ATOM 2090 C C . TYR A 1 265 ? -0.990 10.178 -20.975 1.00 90.12 265 TYR A C 1
ATOM 2092 O O . TYR A 1 265 ? -0.889 11.376 -21.245 1.00 90.12 265 TYR A O 1
ATOM 2100 N N . GLN A 1 266 ? -0.893 9.706 -19.726 1.00 93.31 266 GLN A N 1
ATOM 2101 C CA . GLN A 1 266 ? -0.711 10.551 -18.541 1.00 93.31 266 GLN A CA 1
ATOM 2102 C C . GLN A 1 266 ? 0.622 11.319 -18.512 1.00 93.31 266 GLN A C 1
ATOM 2104 O O . GLN A 1 266 ? 0.754 12.269 -17.744 1.00 93.31 266 GLN A O 1
ATOM 2109 N N . GLN A 1 267 ? 1.609 10.960 -19.347 1.00 87.69 267 GLN A N 1
ATOM 2110 C CA . GLN A 1 267 ? 2.829 11.768 -19.502 1.00 87.69 267 GLN A CA 1
ATOM 2111 C C . GLN A 1 267 ? 2.613 13.023 -20.355 1.00 87.69 267 GLN A C 1
ATOM 2113 O O . GLN A 1 267 ? 3.444 13.929 -20.330 1.00 87.69 267 GLN A O 1
ATOM 2118 N N . VAL A 1 268 ? 1.535 13.070 -21.142 1.00 92.56 268 VAL A N 1
ATOM 2119 C CA . VAL A 1 268 ? 1.287 14.134 -22.125 1.00 92.56 268 VAL A CA 1
ATOM 2120 C C . VAL A 1 268 ? 0.090 14.992 -21.731 1.00 92.56 268 VAL A C 1
ATOM 2122 O O . VAL A 1 268 ? 0.120 16.207 -21.922 1.00 92.56 268 VAL A O 1
ATOM 2125 N N . ILE A 1 269 ? -0.957 14.378 -21.181 1.00 93.56 269 ILE A N 1
ATOM 2126 C CA . ILE A 1 269 ? -2.193 15.053 -20.775 1.00 93.56 269 ILE A CA 1
ATOM 2127 C C . ILE A 1 269 ? -2.657 14.549 -19.402 1.00 93.56 269 ILE A C 1
ATOM 2129 O O . ILE A 1 269 ? -2.407 13.387 -19.078 1.00 93.56 269 ILE A O 1
ATOM 2133 N N . PRO A 1 270 ? -3.360 15.371 -18.598 1.00 93.88 270 PRO A N 1
ATOM 2134 C CA . PRO A 1 270 ? -3.999 14.892 -17.379 1.00 93.88 270 PRO A CA 1
ATOM 2135 C C . PRO A 1 270 ? -4.925 13.717 -17.694 1.00 93.88 270 PRO A C 1
ATOM 2137 O O . PRO A 1 270 ? -5.739 13.783 -18.615 1.00 93.88 270 PRO A O 1
ATOM 2140 N N . GLY A 1 271 ? -4.797 12.638 -16.931 1.00 94.25 271 GLY A N 1
ATOM 2141 C CA . GLY A 1 271 ? -5.596 11.437 -17.122 1.00 94.25 271 GLY A CA 1
ATOM 2142 C C . GLY A 1 271 ? -5.902 10.772 -15.795 1.00 94.25 271 GLY A C 1
ATOM 2143 O O . GLY A 1 271 ? -5.202 10.972 -14.800 1.00 94.25 271 GLY A O 1
ATOM 2144 N N . LEU A 1 272 ? -6.941 9.949 -15.789 1.00 94.25 272 LEU A N 1
ATOM 2145 C CA . LEU A 1 272 ? -7.349 9.176 -14.630 1.00 94.25 272 LEU A CA 1
ATOM 2146 C C . LEU A 1 272 ? -7.855 7.803 -15.065 1.00 94.25 272 LEU A C 1
ATOM 2148 O O . LEU A 1 272 ? -8.558 7.686 -16.066 1.00 94.25 272 LEU A O 1
ATOM 2152 N N . ILE A 1 273 ? -7.544 6.794 -14.256 1.00 93.00 273 ILE A N 1
ATOM 2153 C CA . ILE A 1 273 ? -8.158 5.473 -14.293 1.00 93.00 273 ILE A CA 1
ATOM 2154 C C . ILE A 1 273 ? -8.979 5.243 -13.018 1.00 93.00 273 ILE A C 1
ATOM 2156 O O . ILE A 1 273 ? -8.545 5.569 -11.910 1.00 93.00 273 ILE A O 1
ATOM 2160 N N . PHE A 1 274 ? -10.171 4.673 -13.165 1.00 93.25 274 PHE A N 1
ATOM 2161 C CA . PHE A 1 274 ? -11.018 4.232 -12.056 1.00 93.25 274 PHE A CA 1
ATOM 2162 C C . PHE A 1 274 ? -11.468 2.791 -12.297 1.00 93.25 274 PHE A C 1
ATOM 2164 O O . PHE A 1 274 ? -11.360 2.276 -13.409 1.00 93.25 274 PHE A O 1
ATOM 2171 N N . GLN A 1 275 ? -11.946 2.124 -11.248 1.00 92.75 275 GLN A N 1
ATOM 2172 C CA . GLN A 1 275 ? -12.390 0.733 -11.319 1.00 92.75 275 GLN A CA 1
ATOM 2173 C C . GLN A 1 275 ? -13.883 0.632 -11.014 1.00 92.75 275 GLN A C 1
ATOM 2175 O O . GLN A 1 275 ? -14.399 1.351 -10.160 1.00 92.75 275 GLN A O 1
ATOM 2180 N N . ILE A 1 276 ? -14.562 -0.287 -11.700 1.00 93.44 276 ILE A N 1
ATOM 2181 C CA . ILE A 1 276 ? -15.936 -0.693 -11.394 1.00 93.44 276 ILE A CA 1
ATOM 2182 C C . ILE A 1 276 ? -15.879 -2.038 -10.671 1.00 93.44 276 ILE A C 1
ATOM 2184 O O . ILE A 1 276 ? -15.178 -2.953 -11.104 1.00 93.44 276 ILE A O 1
ATOM 2188 N N . GLY A 1 277 ? -16.600 -2.156 -9.556 1.00 91.62 277 GLY A N 1
ATOM 2189 C CA . GLY A 1 277 ? -16.694 -3.406 -8.809 1.00 91.62 277 GLY A CA 1
ATOM 2190 C C . GLY A 1 277 ? -17.457 -4.470 -9.599 1.00 91.62 277 GLY A C 1
ATOM 2191 O O . GLY A 1 277 ? -18.594 -4.243 -9.993 1.00 91.62 277 GLY A O 1
ATOM 2192 N N . ILE A 1 278 ? -16.835 -5.635 -9.800 1.00 93.25 278 ILE A N 1
ATOM 2193 C CA . ILE A 1 278 ? -17.401 -6.760 -10.575 1.00 93.25 278 ILE A CA 1
ATOM 2194 C C . ILE A 1 278 ? -17.636 -8.024 -9.733 1.00 93.25 278 ILE A C 1
ATOM 2196 O O . ILE A 1 278 ? -17.961 -9.086 -10.268 1.00 93.25 278 ILE A O 1
ATOM 2200 N N . ARG A 1 279 ? -17.398 -7.951 -8.416 1.00 93.06 279 ARG A N 1
ATOM 2201 C CA . ARG A 1 279 ? -17.475 -9.117 -7.529 1.00 93.06 279 ARG A CA 1
ATOM 2202 C C . ARG A 1 279 ? -18.932 -9.492 -7.262 1.00 93.06 279 ARG A C 1
ATOM 2204 O O . ARG A 1 279 ? -19.685 -8.682 -6.733 1.00 93.06 279 ARG A O 1
ATOM 2211 N N . ASN A 1 280 ? -19.290 -10.747 -7.520 1.00 95.56 280 ASN A N 1
ATOM 2212 C CA . ASN A 1 280 ? -20.628 -11.280 -7.277 1.00 95.56 280 ASN A CA 1
ATOM 2213 C C . ASN A 1 280 ? -20.569 -12.741 -6.806 1.00 95.56 280 ASN A C 1
ATOM 2215 O O . ASN A 1 280 ? -20.387 -13.660 -7.601 1.00 95.56 280 ASN A O 1
ATOM 2219 N N . GLU A 1 281 ? -20.774 -12.968 -5.506 1.00 94.62 281 GLU A N 1
ATOM 2220 C CA . GLU A 1 281 ? -20.753 -14.307 -4.892 1.00 94.62 281 GLU A CA 1
ATOM 2221 C C . GLU A 1 281 ? -21.835 -15.244 -5.452 1.00 94.62 281 GLU A C 1
ATOM 2223 O O . GLU A 1 281 ? -21.619 -16.449 -5.547 1.00 94.62 281 GLU A O 1
ATOM 2228 N N . LYS A 1 282 ? -23.001 -14.709 -5.841 1.00 95.44 282 LYS A N 1
ATOM 2229 C CA . LYS A 1 282 ? -24.131 -15.526 -6.317 1.00 95.44 282 LYS A CA 1
ATOM 2230 C C . LYS A 1 282 ? -23.866 -16.108 -7.698 1.00 95.44 282 LYS A C 1
ATOM 2232 O O . LYS A 1 282 ? -24.240 -17.247 -7.955 1.00 95.44 282 LYS A O 1
ATOM 2237 N N . LEU A 1 283 ? -23.242 -15.320 -8.570 1.00 93.81 283 LEU A N 1
ATOM 2238 C CA . LEU A 1 283 ? -22.821 -15.783 -9.889 1.00 93.81 283 LEU A CA 1
ATOM 2239 C C . LEU A 1 283 ? -21.500 -16.569 -9.802 1.00 93.81 283 LEU A C 1
ATOM 2241 O O . LEU A 1 283 ? -21.209 -17.373 -10.681 1.00 93.81 283 LEU A O 1
ATOM 2245 N N . GLY A 1 284 ? -20.705 -16.331 -8.751 1.00 92.50 284 GLY A N 1
ATOM 2246 C CA . GLY A 1 284 ? -19.364 -16.885 -8.546 1.00 92.50 284 GLY A CA 1
ATOM 2247 C C . GLY A 1 284 ? -18.222 -15.974 -9.021 1.00 92.50 284 GLY A C 1
ATOM 2248 O O . GLY A 1 284 ? -17.083 -16.436 -9.092 1.00 92.50 284 GLY A O 1
ATOM 2249 N N . SER A 1 285 ? -18.507 -14.713 -9.382 1.00 95.00 285 SER A N 1
ATOM 2250 C CA . SER A 1 285 ? -17.543 -13.736 -9.916 1.00 95.00 285 SER A CA 1
ATOM 2251 C C . SER A 1 285 ? -16.686 -13.263 -8.752 1.00 95.00 285 SER A C 1
ATOM 2253 O O . SER A 1 285 ? -16.948 -12.240 -8.125 1.00 95.00 285 SER A O 1
ATOM 2255 N N . THR A 1 286 ? -15.745 -14.103 -8.340 1.00 93.88 286 THR A N 1
ATOM 2256 C CA . THR A 1 286 ? -14.987 -13.933 -7.091 1.00 93.88 286 THR A CA 1
ATOM 2257 C C . THR A 1 286 ? -13.484 -14.050 -7.303 1.00 93.88 286 THR A C 1
ATOM 2259 O O . THR A 1 286 ? -12.702 -13.710 -6.414 1.00 93.88 286 THR A O 1
ATOM 2262 N N . HIS A 1 287 ? -13.065 -14.489 -8.490 1.00 87.94 287 HIS A N 1
ATOM 2263 C CA . HIS A 1 287 ? -11.667 -14.630 -8.862 1.00 87.94 287 HIS A CA 1
ATOM 2264 C C . HIS A 1 287 ? -11.139 -13.346 -9.503 1.00 87.94 287 HIS A C 1
ATOM 2266 O O . HIS A 1 287 ? -11.817 -12.709 -10.304 1.00 87.94 287 HIS A O 1
ATOM 2272 N N . ALA A 1 288 ? -9.903 -12.982 -9.169 1.00 85.88 288 ALA A N 1
ATOM 2273 C CA . ALA A 1 288 ? -9.236 -11.826 -9.755 1.00 85.88 288 ALA A CA 1
ATOM 2274 C C . ALA A 1 288 ? -8.906 -12.049 -11.247 1.00 85.88 288 ALA A C 1
ATOM 2276 O O . ALA A 1 288 ? -8.747 -13.202 -11.674 1.00 85.88 288 ALA A O 1
ATOM 2277 N N . PRO A 1 289 ? -8.731 -10.965 -12.031 1.00 83.94 289 PRO A N 1
ATOM 2278 C CA . PRO A 1 289 ? -8.133 -11.039 -13.361 1.00 83.94 289 PRO A CA 1
ATOM 2279 C C . PRO A 1 289 ? -6.835 -11.862 -13.354 1.00 83.94 289 PRO A C 1
ATOM 2281 O O . PRO A 1 289 ? -6.107 -11.871 -12.363 1.00 83.94 289 PRO A O 1
ATOM 2284 N N . HIS A 1 290 ? -6.534 -12.540 -14.467 1.00 82.31 290 HIS A N 1
ATOM 2285 C CA . HIS A 1 290 ? -5.395 -13.465 -14.645 1.00 82.31 290 HIS A CA 1
ATOM 2286 C C . HIS A 1 290 ? -5.515 -14.826 -13.927 1.00 82.31 290 HIS A C 1
ATOM 2288 O O . HIS A 1 290 ? -4.636 -15.676 -14.078 1.00 82.31 290 HIS A O 1
ATOM 2294 N N . SER A 1 291 ? -6.604 -15.085 -13.201 1.00 89.25 291 SER A N 1
ATOM 2295 C CA . SER A 1 291 ? -6.956 -16.438 -12.754 1.00 89.25 291 SER A CA 1
ATOM 2296 C C . SER A 1 291 ? -7.532 -17.267 -13.914 1.00 89.25 291 SER A C 1
ATOM 2298 O O . SER A 1 291 ? -8.338 -16.736 -14.679 1.00 89.25 291 SER A O 1
ATOM 2300 N N . PRO A 1 292 ? -7.244 -18.582 -14.019 1.00 86.44 292 PRO A N 1
ATOM 2301 C CA . PRO A 1 292 ? -7.937 -19.466 -14.966 1.00 86.44 292 PRO A CA 1
ATOM 2302 C C . PRO A 1 292 ? -9.437 -19.630 -14.657 1.00 86.44 292 PRO A C 1
ATOM 2304 O O . PRO A 1 292 ? -10.176 -20.165 -15.476 1.00 86.44 292 PRO A O 1
ATOM 2307 N N . HIS A 1 293 ? -9.884 -19.179 -13.482 1.00 91.38 293 HIS A N 1
ATOM 2308 C CA . HIS A 1 293 ? -11.284 -19.176 -13.050 1.00 91.38 293 HIS A CA 1
ATOM 2309 C C . HIS A 1 293 ? -11.935 -17.789 -13.138 1.00 91.38 293 HIS A C 1
ATOM 2311 O O . HIS A 1 293 ? -13.029 -17.593 -12.614 1.00 91.38 293 HIS A O 1
ATOM 2317 N N . PHE A 1 294 ? -11.250 -16.805 -13.730 1.00 92.38 294 PHE A N 1
ATOM 2318 C CA . PHE A 1 294 ? -11.803 -15.467 -13.896 1.00 92.38 294 PHE A CA 1
ATOM 2319 C C . PHE A 1 294 ? -13.061 -15.505 -14.768 1.00 92.38 294 PHE A C 1
ATOM 2321 O O . PHE A 1 294 ? -13.041 -16.035 -15.879 1.00 92.38 294 PHE A O 1
ATOM 2328 N N . PHE A 1 295 ? -14.132 -14.893 -14.272 1.00 92.88 295 PHE A N 1
ATOM 2329 C CA . PHE A 1 295 ? -15.302 -14.548 -15.064 1.00 92.88 295 PHE A CA 1
ATOM 2330 C C . PHE A 1 295 ? -15.877 -13.218 -14.555 1.00 92.88 295 PHE A C 1
ATOM 2332 O O . PHE A 1 295 ? -15.615 -12.826 -13.419 1.00 92.88 295 PHE A O 1
ATOM 2339 N N . LEU A 1 296 ? -16.620 -12.524 -15.416 1.00 92.38 296 LEU A N 1
ATOM 2340 C CA . LEU A 1 296 ? -17.155 -11.185 -15.184 1.00 92.38 296 LEU A CA 1
ATOM 2341 C C . LEU A 1 296 ? -18.662 -11.219 -14.883 1.00 92.38 296 LEU A C 1
ATOM 2343 O O . LEU A 1 296 ? -19.413 -11.895 -15.582 1.00 92.38 296 LEU A O 1
ATOM 2347 N N . ASP A 1 297 ? -19.107 -10.434 -13.901 1.00 95.19 297 ASP A N 1
ATOM 2348 C CA . ASP A 1 297 ? -20.522 -10.079 -13.755 1.00 95.19 297 ASP A CA 1
ATOM 2349 C C . ASP A 1 297 ? -20.910 -9.011 -14.793 1.00 95.19 297 ASP A C 1
ATOM 2351 O O . ASP A 1 297 ? -20.505 -7.850 -14.690 1.00 95.19 297 ASP A O 1
ATOM 2355 N N . GLU A 1 298 ? -21.666 -9.409 -15.817 1.00 95.75 298 GLU A N 1
ATOM 2356 C CA . GLU A 1 298 ? -22.062 -8.522 -16.917 1.00 95.75 298 GLU A CA 1
ATOM 2357 C C . GLU A 1 298 ? -23.075 -7.445 -16.495 1.00 95.75 298 GLU A C 1
ATOM 2359 O O . GLU A 1 298 ? -23.176 -6.420 -17.174 1.00 95.75 298 GLU A O 1
ATOM 2364 N N . ASP A 1 299 ? -23.739 -7.589 -15.341 1.00 95.12 299 ASP A N 1
ATOM 2365 C CA . ASP A 1 299 ? -24.628 -6.550 -14.799 1.00 95.12 299 ASP A CA 1
ATOM 2366 C C . ASP A 1 299 ? -23.855 -5.271 -14.411 1.00 95.12 299 ASP A C 1
ATOM 2368 O O . ASP A 1 299 ? -24.441 -4.194 -14.275 1.00 95.12 299 ASP A O 1
ATOM 2372 N N . ALA A 1 300 ? -22.522 -5.344 -14.301 1.00 94.94 300 ALA A N 1
ATOM 2373 C CA . ALA A 1 300 ? -21.659 -4.180 -14.106 1.00 94.94 300 ALA A CA 1
ATOM 2374 C C . ALA A 1 300 ? -21.456 -3.342 -15.387 1.00 94.94 300 ALA A C 1
ATOM 2376 O O . ALA A 1 300 ? -21.080 -2.168 -15.301 1.00 94.94 300 ALA A O 1
ATOM 2377 N N . LEU A 1 301 ? -21.702 -3.900 -16.581 1.00 95.12 301 LEU A N 1
ATOM 2378 C CA . LEU A 1 301 ? -21.431 -3.221 -17.856 1.00 95.12 301 LEU A CA 1
ATOM 2379 C C . LEU A 1 301 ? -22.277 -1.949 -18.053 1.00 95.12 301 LEU A C 1
ATOM 2381 O O . LEU A 1 301 ? -21.694 -0.915 -18.400 1.00 95.12 301 LEU A O 1
ATOM 2385 N N . PRO A 1 302 ? -23.605 -1.945 -17.797 1.00 97.44 302 PRO A N 1
ATOM 2386 C CA . PRO A 1 302 ? -24.405 -0.725 -17.897 1.00 97.44 302 PRO A CA 1
ATOM 2387 C C . PRO A 1 302 ? -23.946 0.368 -16.926 1.00 97.44 302 PRO A C 1
ATOM 2389 O O . PRO A 1 302 ? -23.949 1.542 -17.292 1.00 97.44 302 PRO A O 1
ATOM 2392 N N . ILE A 1 303 ? -23.499 -0.006 -15.719 1.00 95.62 303 ILE A N 1
ATOM 2393 C CA . ILE A 1 303 ? -22.947 0.934 -14.730 1.00 95.62 303 ILE A CA 1
ATOM 2394 C C . ILE A 1 303 ? -21.672 1.572 -15.281 1.00 95.62 303 ILE A C 1
ATOM 2396 O O . ILE A 1 303 ? -21.545 2.794 -15.278 1.00 95.62 303 ILE A O 1
ATOM 2400 N N . GLY A 1 304 ? -20.753 0.758 -15.808 1.00 93.62 304 GLY A N 1
ATOM 2401 C CA . GLY A 1 304 ? -19.527 1.244 -16.434 1.00 93.62 304 GLY A CA 1
ATOM 2402 C C . GLY A 1 304 ? -19.803 2.213 -17.587 1.00 93.62 304 GLY A C 1
ATOM 2403 O O . GLY A 1 304 ? -19.219 3.296 -17.623 1.00 93.62 304 GLY A O 1
ATOM 2404 N N . ALA A 1 305 ? -20.723 1.874 -18.494 1.00 96.81 305 ALA A N 1
ATOM 2405 C CA . ALA A 1 305 ? -21.090 2.732 -19.622 1.00 96.81 305 ALA A CA 1
ATOM 2406 C C . ALA A 1 305 ? -21.727 4.060 -19.173 1.00 96.81 305 ALA A C 1
ATOM 2408 O O . ALA A 1 305 ? -21.356 5.132 -19.665 1.00 96.81 305 ALA A O 1
ATOM 2409 N N . ALA A 1 306 ? -22.651 4.003 -18.210 1.00 96.31 306 ALA A N 1
ATOM 2410 C CA . ALA A 1 306 ? -23.301 5.186 -17.660 1.00 96.31 306 ALA A CA 1
ATOM 2411 C C . ALA A 1 306 ? -22.293 6.100 -16.946 1.00 96.31 306 ALA A C 1
ATOM 2413 O O . ALA A 1 306 ? -22.308 7.308 -17.171 1.00 96.31 306 ALA A O 1
ATOM 2414 N N . MET A 1 307 ? -21.376 5.529 -16.157 1.00 97.06 307 MET A N 1
ATOM 2415 C CA . MET A 1 307 ? -20.312 6.273 -15.477 1.00 97.06 307 MET A CA 1
ATOM 2416 C C . MET A 1 307 ? -19.418 7.022 -16.466 1.00 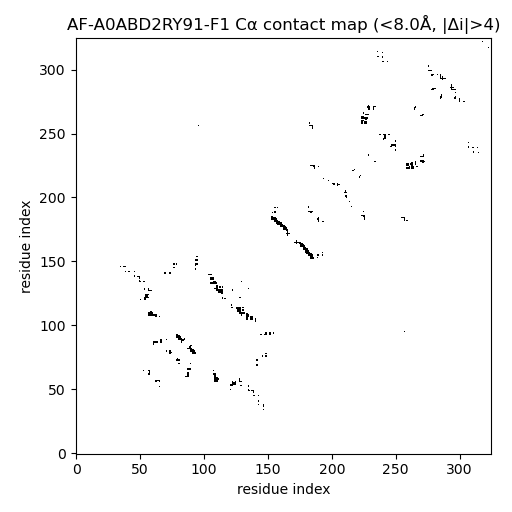97.06 307 MET A C 1
ATOM 2418 O O . MET A 1 307 ? -19.226 8.224 -16.314 1.00 97.06 307 MET A O 1
ATOM 2422 N N . HIS A 1 308 ? -18.915 6.356 -17.511 1.00 96.69 308 HIS A N 1
ATOM 2423 C CA . HIS A 1 308 ? -18.083 7.022 -18.524 1.00 96.69 308 HIS A CA 1
ATOM 2424 C C . HIS A 1 308 ? -18.831 8.168 -19.220 1.00 96.69 308 HIS A C 1
ATOM 2426 O O . HIS A 1 308 ? -18.261 9.239 -19.428 1.00 96.69 308 HIS A O 1
ATOM 2432 N N . THR A 1 309 ? -20.114 7.960 -19.534 1.00 95.94 309 THR A N 1
ATOM 2433 C CA . THR A 1 309 ? -20.962 8.979 -20.168 1.00 95.94 309 THR A CA 1
ATOM 2434 C C . THR A 1 309 ? -21.150 10.188 -19.252 1.00 95.94 309 THR A C 1
ATOM 2436 O O . THR A 1 309 ? -20.873 11.315 -19.655 1.00 95.94 309 THR A O 1
ATOM 2439 N N . ALA A 1 310 ? -21.548 9.963 -17.999 1.00 95.44 310 ALA A N 1
ATOM 2440 C CA . ALA A 1 310 ? -21.785 11.035 -17.038 1.00 95.44 310 ALA A CA 1
ATOM 2441 C C . ALA A 1 310 ? -20.506 11.804 -16.693 1.00 95.44 310 ALA A C 1
ATOM 2443 O O . ALA A 1 310 ? -20.538 13.029 -16.602 1.00 95.44 310 ALA A O 1
ATOM 2444 N N . ILE A 1 311 ? -19.368 11.112 -16.557 1.00 95.94 311 ILE A N 1
ATOM 2445 C CA . ILE A 1 311 ? -18.066 11.754 -16.347 1.00 95.94 311 ILE A CA 1
ATOM 2446 C C . ILE A 1 311 ? -17.784 12.738 -17.483 1.00 95.94 311 ILE A C 1
ATOM 2448 O O . ILE A 1 311 ? -17.431 13.884 -17.204 1.00 95.94 311 ILE A O 1
ATOM 2452 N N . ALA A 1 312 ? -17.968 12.317 -18.737 1.00 94.00 312 ALA A N 1
ATOM 2453 C CA . ALA A 1 312 ? -17.720 13.159 -19.900 1.00 94.00 312 ALA A CA 1
ATOM 2454 C C . ALA A 1 312 ? -18.698 14.343 -19.981 1.00 94.00 312 ALA A C 1
ATOM 2456 O O . ALA A 1 312 ? -18.264 15.489 -20.094 1.00 94.00 312 ALA A O 1
ATOM 2457 N N . GLU A 1 313 ? -20.006 14.093 -19.884 1.00 94.50 313 GLU A N 1
ATOM 2458 C CA . GLU A 1 313 ? -21.022 15.144 -20.010 1.00 94.50 313 GLU A CA 1
ATOM 2459 C C . GLU A 1 313 ? -20.942 16.169 -18.879 1.00 94.50 313 GLU A C 1
ATOM 2461 O O . GLU A 1 313 ? -20.979 17.372 -19.133 1.00 94.50 313 GLU A O 1
ATOM 2466 N N . MET A 1 314 ? -20.782 15.720 -17.631 1.00 94.50 314 MET A N 1
ATOM 2467 C CA . MET A 1 314 ? -20.674 16.633 -16.494 1.00 94.50 314 MET A CA 1
ATOM 2468 C C . MET A 1 314 ? -19.381 17.446 -16.551 1.00 94.50 314 MET A C 1
ATOM 2470 O O . MET A 1 314 ? -19.414 18.634 -16.249 1.00 94.50 314 MET A O 1
ATOM 2474 N N . TYR A 1 315 ? -18.268 16.851 -16.997 1.00 92.06 315 TYR A N 1
ATOM 2475 C CA . TYR A 1 315 ? -17.021 17.597 -17.189 1.00 92.06 315 TYR A CA 1
ATOM 2476 C C . TYR A 1 315 ? -17.193 18.711 -18.227 1.00 92.06 315 TYR A C 1
ATOM 2478 O O . TYR A 1 315 ? -16.800 19.850 -17.988 1.00 92.06 315 TYR A O 1
ATOM 2486 N N . LEU A 1 316 ? -17.813 18.397 -19.371 1.00 90.81 316 LEU A N 1
ATOM 2487 C CA . LEU A 1 316 ? -18.055 19.362 -20.445 1.00 90.81 316 LEU A CA 1
ATOM 2488 C C . LEU A 1 316 ? -19.028 20.468 -20.021 1.00 90.81 316 LEU A C 1
ATOM 2490 O O . LEU A 1 316 ? -18.789 21.632 -20.337 1.00 90.81 316 LEU A O 1
ATOM 2494 N N . ASN A 1 317 ? -20.088 20.125 -19.287 1.00 88.25 317 ASN A N 1
ATOM 2495 C CA . ASN A 1 317 ? -21.058 21.097 -18.783 1.00 88.25 317 ASN A CA 1
ATOM 2496 C C . ASN A 1 317 ? -20.424 22.068 -17.782 1.00 88.25 317 ASN A C 1
ATOM 2498 O O . ASN A 1 317 ? -20.612 23.278 -17.913 1.00 88.25 317 ASN A O 1
ATOM 2502 N N . ASP A 1 318 ? -19.628 21.562 -16.837 1.00 82.75 318 ASP A N 1
ATOM 2503 C CA . ASP A 1 318 ? -18.921 22.398 -15.860 1.00 82.75 318 ASP A CA 1
ATOM 2504 C C . ASP A 1 318 ? -17.903 23.329 -16.552 1.00 82.75 318 ASP A C 1
ATOM 2506 O O . ASP A 1 318 ? -17.704 24.468 -16.130 1.00 82.75 318 ASP A O 1
ATOM 2510 N N . TYR A 1 319 ? -17.305 22.884 -17.665 1.00 76.62 319 TYR A N 1
ATOM 2511 C CA . TYR A 1 319 ? -16.392 23.697 -18.477 1.00 76.62 319 TYR A CA 1
ATOM 2512 C C . TYR A 1 319 ? -17.101 24.780 -19.305 1.00 76.62 319 TYR A C 1
ATOM 2514 O O . TYR A 1 319 ? -16.553 25.863 -19.512 1.00 76.62 319 TYR A O 1
ATOM 2522 N N . GLN A 1 320 ? -18.299 24.491 -19.821 1.00 72.38 320 GLN A N 1
ATOM 2523 C CA . GLN A 1 320 ? -19.097 25.433 -20.617 1.00 72.38 320 GLN A CA 1
ATOM 2524 C C . GLN A 1 320 ? -19.830 26.459 -19.748 1.00 72.38 320 GLN A C 1
ATOM 2526 O O . GLN A 1 320 ? -20.087 27.584 -20.186 1.00 72.38 320 GLN A O 1
ATOM 2531 N N . HIS A 1 321 ? -20.137 26.088 -18.509 1.00 68.94 321 HIS A N 1
ATOM 2532 C CA . HIS A 1 321 ? -20.797 26.931 -17.527 1.00 68.94 321 HIS A CA 1
ATOM 2533 C C . HIS A 1 321 ? -19.985 26.955 -16.231 1.00 68.94 321 HIS A C 1
ATOM 2535 O O . HIS A 1 321 ? -20.457 26.430 -15.221 1.00 68.94 321 HIS A O 1
ATOM 2541 N N . PRO A 1 322 ? -18.788 27.578 -16.224 1.00 62.28 322 PRO A N 1
ATOM 2542 C CA . PRO A 1 322 ? -18.053 27.760 -14.986 1.00 62.28 322 PRO A CA 1
ATOM 2543 C C . PRO A 1 322 ? -18.948 28.582 -14.063 1.00 62.28 322 PRO A C 1
ATOM 2545 O O . PRO A 1 322 ? -19.225 29.754 -14.330 1.00 62.28 322 PRO A O 1
ATOM 2548 N N . THR A 1 323 ? -19.480 27.954 -13.016 1.00 54.88 323 THR A N 1
ATOM 2549 C CA . THR A 1 323 ? -20.235 28.668 -11.992 1.00 54.88 323 THR A CA 1
ATOM 2550 C C . THR A 1 323 ? -19.335 29.779 -11.482 1.00 54.88 323 THR A C 1
ATOM 2552 O O . THR A 1 323 ? -18.254 29.495 -10.967 1.00 54.88 323 THR A O 1
ATOM 2555 N N . ALA A 1 324 ? -19.746 31.031 -11.690 1.00 42.22 324 ALA A N 1
ATOM 2556 C CA . ALA A 1 324 ? -19.040 32.191 -11.179 1.00 42.22 324 ALA A CA 1
ATOM 2557 C C . ALA A 1 324 ? -18.969 32.068 -9.651 1.00 42.22 324 ALA A C 1
ATOM 2559 O O . ALA A 1 324 ? -19.986 32.214 -8.970 1.00 42.22 324 ALA A O 1
ATOM 2560 N N . VAL A 1 325 ? -17.782 31.738 -9.148 1.00 39.44 325 VAL A N 1
ATOM 2561 C CA . VAL A 1 325 ? -17.393 31.898 -7.746 1.00 39.44 325 VAL A CA 1
ATOM 2562 C C . VAL A 1 325 ? -16.510 33.128 -7.669 1.00 39.44 325 VAL A C 1
ATOM 2564 O O . VAL A 1 325 ? -15.588 33.236 -8.509 1.00 39.44 325 VAL A O 1
#

pLDDT: mean 85.17, std 17.63, range [26.53, 98.56]

Nearest PDB structures (foldseek):
  1xmb-assembly1_A  TM=4.952E-01  e=1.603E-18  Arabidopsis thaliana
  1ysj-assembly1_A  TM=5.080E-01  e=1.378E-12  Bacillus subtilis
  6slf-assembly1_A  TM=4.148E-01  e=2.530E-09  Corynebacterium striatum
  4ewt-assembly1_B  TM=4.563E-01  e=1.965E-08  Staphylococcus aureus subsp. aureus COL
  3ram-assembly1_B  TM=4.209E-01  e=4.308E-03  Staphylococcus aureus subsp. aureus N315